Protein AF-A0A2V8V2Y1-F1 (afdb_monomer_lite)

Structure (mmCIF, N/CA/C/O backbone):
data_AF-A0A2V8V2Y1-F1
#
_entry.id   AF-A0A2V8V2Y1-F1
#
loop_
_atom_site.group_PDB
_atom_site.id
_atom_site.type_symbol
_atom_site.label_atom_id
_atom_site.label_alt_id
_atom_site.label_comp_id
_atom_site.label_asym_id
_atom_site.label_entity_id
_atom_site.label_seq_id
_atom_site.pdbx_PDB_ins_code
_atom_site.Cartn_x
_atom_site.Cartn_y
_atom_site.Cartn_z
_atom_site.occupancy
_atom_site.B_iso_or_equiv
_atom_site.auth_seq_id
_atom_site.auth_comp_id
_atom_site.auth_asym_id
_atom_site.auth_atom_id
_atom_site.pdbx_PDB_model_num
ATOM 1 N N . MET A 1 1 ? 33.917 14.179 -11.489 1.00 30.42 1 MET A N 1
ATOM 2 C CA . MET A 1 1 ? 32.443 14.135 -11.546 1.00 30.42 1 MET A CA 1
ATOM 3 C C . MET A 1 1 ? 31.991 13.312 -10.359 1.00 30.42 1 MET A C 1
ATOM 5 O O . MET A 1 1 ? 32.132 12.101 -10.380 1.00 30.42 1 MET A O 1
ATOM 9 N N . THR A 1 2 ? 31.620 13.984 -9.278 1.00 29.77 2 THR A N 1
ATOM 10 C CA . THR A 1 2 ? 31.145 13.374 -8.034 1.00 29.77 2 THR A CA 1
ATOM 11 C C . THR A 1 2 ? 29.642 13.164 -8.167 1.00 29.77 2 THR A C 1
ATOM 13 O O . THR A 1 2 ? 28.921 14.121 -8.435 1.00 29.77 2 THR A O 1
ATOM 16 N N . HIS A 1 3 ? 29.188 11.914 -8.066 1.00 33.00 3 HIS A N 1
ATOM 17 C CA . HIS A 1 3 ? 27.768 11.601 -7.931 1.00 33.00 3 HIS A CA 1
ATOM 18 C C . HIS A 1 3 ? 27.273 12.242 -6.629 1.00 33.00 3 HIS A C 1
ATOM 20 O O . HIS A 1 3 ? 27.786 11.918 -5.562 1.00 33.00 3 HIS A O 1
ATOM 26 N N . ASP A 1 4 ? 26.319 13.168 -6.721 1.00 39.12 4 ASP A N 1
ATOM 27 C CA . ASP A 1 4 ? 25.549 13.621 -5.562 1.00 39.12 4 ASP A CA 1
ATOM 28 C C . ASP A 1 4 ? 24.772 12.408 -5.027 1.00 39.12 4 ASP A C 1
ATOM 30 O O . ASP A 1 4 ? 23.820 11.941 -5.660 1.00 39.12 4 ASP A O 1
ATOM 34 N N . GLU A 1 5 ? 25.194 11.865 -3.886 1.00 37.25 5 GLU A N 1
ATOM 35 C CA . GLU A 1 5 ? 24.449 10.840 -3.156 1.00 37.25 5 GLU A CA 1
ATOM 36 C C . GLU A 1 5 ? 23.186 11.474 -2.562 1.00 37.25 5 GLU A C 1
ATOM 38 O O . GLU A 1 5 ? 23.162 12.038 -1.468 1.00 37.25 5 GLU A O 1
ATOM 43 N N . VAL A 1 6 ? 22.102 11.407 -3.327 1.00 44.06 6 VAL A N 1
ATOM 44 C CA . VAL A 1 6 ? 20.759 11.743 -2.863 1.00 44.06 6 VAL A CA 1
ATOM 45 C C . VAL A 1 6 ? 20.356 10.695 -1.825 1.00 44.06 6 VAL A C 1
ATOM 47 O O . VAL A 1 6 ? 20.078 9.547 -2.156 1.00 44.06 6 VAL A O 1
ATOM 50 N N . THR A 1 7 ? 20.316 11.075 -0.549 1.00 54.50 7 THR A N 1
ATOM 51 C CA . THR A 1 7 ? 19.807 10.200 0.522 1.00 54.50 7 THR A CA 1
ATOM 52 C C . THR A 1 7 ? 18.336 9.832 0.267 1.00 54.50 7 THR A C 1
ATOM 54 O O . THR A 1 7 ? 17.577 10.667 -0.232 1.00 54.50 7 THR A O 1
ATOM 57 N N . ARG A 1 8 ? 17.871 8.633 0.658 1.00 50.22 8 ARG A N 1
ATOM 58 C CA . ARG A 1 8 ? 16.460 8.206 0.474 1.00 50.22 8 ARG A CA 1
ATOM 59 C C . ARG A 1 8 ? 15.449 9.194 1.056 1.00 50.22 8 ARG A C 1
ATOM 61 O O . ARG A 1 8 ? 14.414 9.460 0.459 1.00 50.22 8 ARG A O 1
ATOM 68 N N . ARG A 1 9 ? 15.794 9.838 2.174 1.00 46.47 9 ARG A N 1
ATOM 69 C CA . ARG A 1 9 ? 15.022 10.948 2.754 1.00 46.47 9 ARG A CA 1
ATOM 70 C C . ARG A 1 9 ? 14.882 12.123 1.785 1.00 46.47 9 ARG A C 1
ATOM 72 O O . ARG A 1 9 ? 13.787 12.646 1.610 1.00 46.47 9 ARG A O 1
ATOM 79 N N . SER A 1 10 ? 15.973 12.538 1.144 1.00 46.53 10 SER A N 1
ATOM 80 C CA . SER A 1 10 ? 15.931 13.598 0.130 1.00 46.53 10 SER A CA 1
ATOM 81 C C . SER A 1 10 ? 15.190 13.169 -1.141 1.00 46.53 10 SER A C 1
ATOM 83 O O . SER A 1 10 ? 14.561 14.005 -1.786 1.00 46.53 10 SER A O 1
ATOM 85 N N . TRP A 1 11 ? 15.171 11.870 -1.453 1.00 49.75 11 TRP A N 1
ATOM 86 C CA . TRP A 1 11 ? 14.381 11.306 -2.546 1.00 49.75 11 TRP A CA 1
ATOM 87 C C . TRP A 1 11 ? 12.871 11.328 -2.263 1.00 49.75 11 TRP A C 1
ATOM 89 O O . TRP A 1 11 ? 12.100 11.858 -3.062 1.00 49.75 11 TRP A O 1
ATOM 99 N N . ILE A 1 12 ? 12.452 10.868 -1.080 1.00 50.62 12 ILE A N 1
ATOM 100 C CA . ILE A 1 12 ? 11.054 10.909 -0.618 1.00 50.62 12 ILE A CA 1
ATOM 101 C C . ILE A 1 12 ? 10.533 12.355 -0.580 1.00 50.62 12 ILE A C 1
ATOM 103 O O . ILE A 1 12 ? 9.411 12.623 -1.005 1.00 50.62 12 ILE A O 1
ATOM 107 N N . LEU A 1 13 ? 11.362 13.307 -0.138 1.00 51.00 13 LEU A N 1
ATOM 108 C CA . LEU A 1 13 ? 11.013 14.732 -0.133 1.00 51.00 13 LEU A CA 1
ATOM 109 C C . LEU A 1 13 ? 10.920 15.329 -1.545 1.00 51.00 13 LEU A C 1
ATOM 111 O O . LEU A 1 13 ? 10.057 16.169 -1.788 1.00 51.00 13 LEU A O 1
ATOM 115 N N . ARG A 1 14 ? 11.753 14.878 -2.492 1.00 51.78 14 ARG A N 1
ATOM 116 C CA . ARG A 1 14 ? 11.664 15.278 -3.908 1.00 51.78 14 ARG A CA 1
ATOM 117 C C . ARG A 1 14 ? 10.382 14.778 -4.575 1.00 51.78 14 ARG A C 1
ATOM 119 O O . ARG A 1 14 ? 9.807 15.508 -5.373 1.00 51.78 14 ARG A O 1
ATOM 126 N N . LEU A 1 15 ? 9.901 13.592 -4.201 1.00 49.16 15 LEU A N 1
ATOM 127 C CA . LEU A 1 15 ? 8.599 13.064 -4.629 1.00 49.16 15 LEU A CA 1
ATOM 128 C C . LEU A 1 15 ? 7.404 13.736 -3.921 1.00 49.16 15 LEU A C 1
ATOM 130 O O . LEU A 1 15 ? 6.274 13.583 -4.368 1.00 49.16 15 LEU A O 1
ATOM 134 N N . GLY A 1 16 ? 7.627 14.444 -2.808 1.00 43.81 16 GLY A N 1
ATOM 135 C CA . GLY A 1 16 ? 6.589 15.081 -1.981 1.00 43.81 16 GLY A CA 1
ATOM 136 C C . GLY A 1 16 ? 6.454 16.599 -2.156 1.00 43.81 16 GLY A C 1
ATOM 137 O O . GLY A 1 16 ? 5.763 17.252 -1.371 1.00 43.81 16 GLY A O 1
ATOM 138 N N . GLY A 1 17 ? 7.126 17.185 -3.149 1.00 42.53 17 GLY A N 1
ATOM 139 C CA . GLY A 1 17 ? 7.232 18.630 -3.346 1.00 42.53 17 GLY A CA 1
ATOM 140 C C . GLY A 1 17 ? 5.980 19.315 -3.900 1.00 42.53 17 GLY A C 1
ATOM 141 O O . GLY A 1 17 ? 6.101 19.973 -4.922 1.00 42.53 17 GLY A O 1
ATOM 142 N N . ALA A 1 18 ? 4.815 19.163 -3.256 1.00 39.22 18 ALA A N 1
ATOM 143 C CA . ALA A 1 18 ? 3.685 20.110 -3.269 1.00 39.22 18 ALA A CA 1
ATOM 144 C C . ALA A 1 18 ? 2.447 19.536 -2.543 1.00 39.22 18 ALA A C 1
ATOM 146 O O . ALA A 1 18 ? 1.434 19.320 -3.186 1.00 39.22 18 ALA A O 1
ATOM 147 N N . THR A 1 19 ? 2.521 19.280 -1.228 1.00 39.50 19 THR A N 1
ATOM 148 C CA . THR A 1 19 ? 1.414 19.425 -0.242 1.00 39.50 19 THR A CA 1
ATOM 149 C C . THR A 1 19 ? 1.770 18.676 1.039 1.00 39.50 19 THR A C 1
ATOM 151 O O . THR A 1 19 ? 1.334 17.553 1.275 1.00 39.50 19 THR A O 1
ATOM 154 N N . ALA A 1 20 ? 2.558 19.298 1.904 1.00 41.59 20 ALA A N 1
ATOM 155 C CA . ALA A 1 20 ? 2.651 18.870 3.292 1.00 41.59 20 ALA A CA 1
ATOM 156 C C . ALA A 1 20 ? 2.827 20.124 4.139 1.00 41.59 20 ALA A C 1
ATOM 158 O O . ALA A 1 20 ? 3.924 20.668 4.180 1.00 41.59 20 ALA A O 1
ATOM 159 N N . LEU A 1 21 ? 1.713 20.617 4.698 1.00 38.09 21 LEU A N 1
ATOM 160 C CA . LEU A 1 21 ? 1.584 21.378 5.957 1.00 38.09 21 LEU A CA 1
ATOM 161 C C . LEU A 1 21 ? 0.238 22.129 6.004 1.00 38.09 21 LEU A C 1
ATOM 163 O O . LEU A 1 21 ? 0.191 23.342 6.162 1.00 38.09 21 LEU A O 1
ATOM 167 N N . THR A 1 22 ? -0.883 21.418 5.902 1.00 38.75 22 THR A N 1
ATOM 168 C CA . THR A 1 22 ? -2.192 21.949 6.325 1.00 38.75 22 THR A CA 1
ATOM 169 C C . THR A 1 22 ? -3.052 20.796 6.822 1.00 38.75 22 THR A C 1
ATOM 171 O O . THR A 1 22 ? -3.718 20.120 6.047 1.00 38.75 22 THR A O 1
ATOM 174 N N . GLY A 1 23 ? -3.013 20.528 8.128 1.00 33.19 23 GLY A N 1
ATOM 175 C CA . GLY A 1 23 ? -3.836 19.453 8.686 1.00 33.19 23 GLY A CA 1
ATOM 176 C C . GLY A 1 23 ? -3.684 19.146 10.170 1.00 33.19 23 GLY A C 1
ATOM 177 O O . GLY A 1 23 ? -4.122 18.089 10.591 1.00 33.19 23 GLY A O 1
ATOM 178 N N . PHE A 1 24 ? -3.098 20.031 10.979 1.00 32.28 24 PHE A N 1
ATOM 179 C CA . PHE A 1 24 ? -3.282 19.990 12.433 1.00 32.28 24 PHE A CA 1
ATOM 180 C C . PHE A 1 24 ? -3.961 21.290 12.856 1.00 32.28 24 PHE A C 1
ATOM 182 O O . PHE A 1 24 ? -3.334 22.289 13.190 1.00 32.28 24 PHE A O 1
ATOM 189 N N . SER A 1 25 ? -5.283 21.308 12.766 1.00 40.50 25 SER A N 1
ATOM 190 C CA . SER A 1 25 ? -6.119 22.289 13.457 1.00 40.50 25 SER A CA 1
ATOM 191 C C . SER A 1 25 ? -7.340 21.540 13.955 1.00 40.50 25 SER A C 1
ATOM 193 O O . SER A 1 25 ? -8.406 21.562 13.350 1.00 40.50 25 SER A O 1
ATOM 195 N N . GLY A 1 26 ? -7.135 20.792 15.040 1.00 34.47 26 GLY A N 1
ATOM 196 C CA . GLY A 1 26 ? -8.233 20.233 15.808 1.00 34.47 26 GLY A CA 1
ATOM 197 C C . GLY A 1 26 ? -8.997 21.377 16.460 1.00 34.47 26 GLY A C 1
ATOM 198 O O . GLY A 1 26 ? -8.504 22.017 17.385 1.00 34.47 26 GLY A O 1
ATOM 199 N N . THR A 1 27 ? -10.202 21.646 15.972 1.00 34.81 27 THR A N 1
ATOM 200 C CA . THR A 1 27 ? -11.231 22.330 16.753 1.00 34.81 27 THR A CA 1
ATOM 201 C C . THR A 1 27 ? -11.564 21.467 17.965 1.00 34.81 27 THR A C 1
ATOM 203 O O . THR A 1 27 ? -11.990 20.323 17.816 1.00 34.81 27 THR A O 1
ATOM 206 N N . LEU A 1 28 ? -11.354 22.020 19.160 1.00 33.88 28 LEU A N 1
ATOM 207 C CA . LEU A 1 28 ? -11.715 21.403 20.434 1.00 33.88 28 LEU A CA 1
ATOM 208 C C . LEU A 1 28 ? -13.239 21.232 20.496 1.00 33.88 28 LEU A C 1
ATOM 210 O O . LEU A 1 28 ? -13.971 22.207 20.660 1.00 33.88 28 LEU A O 1
ATOM 214 N N . VAL A 1 29 ? -13.714 19.996 20.352 1.00 37.50 29 VAL A N 1
ATOM 215 C CA . VAL A 1 29 ? -15.092 19.620 20.687 1.00 37.50 29 VAL A CA 1
ATOM 216 C C . VAL A 1 29 ? -15.100 19.116 22.131 1.00 37.50 29 VAL A C 1
ATOM 218 O O . VAL A 1 29 ? -14.151 18.475 22.577 1.00 37.50 29 VAL A O 1
ATOM 221 N N . ALA A 1 30 ? -16.145 19.495 22.869 1.00 39.09 30 ALA A N 1
ATOM 222 C CA . ALA A 1 30 ? -16.306 19.305 24.307 1.00 39.09 30 ALA A CA 1
ATOM 223 C C . ALA A 1 30 ? -15.966 17.886 24.805 1.00 39.09 30 ALA A C 1
ATOM 225 O O . ALA A 1 30 ? -16.327 16.889 24.183 1.00 39.09 30 ALA A O 1
ATOM 226 N N . ALA A 1 31 ? -15.288 17.836 25.955 1.00 37.41 31 ALA A N 1
ATOM 227 C CA . ALA A 1 31 ? -14.742 16.633 26.567 1.00 37.41 31 ALA A CA 1
ATOM 228 C C . ALA A 1 31 ? -15.829 15.648 27.035 1.00 37.41 31 ALA A C 1
ATOM 230 O O . ALA A 1 31 ? -16.616 15.952 27.932 1.00 37.41 31 ALA A O 1
ATOM 231 N N . GLU A 1 32 ? -15.815 14.443 26.465 1.00 44.41 32 GLU A N 1
ATOM 232 C CA . GLU A 1 32 ? -16.350 13.237 27.104 1.00 44.41 32 GLU A CA 1
ATOM 233 C C . GLU A 1 32 ? -15.344 12.692 28.136 1.00 44.41 32 GLU A C 1
ATOM 235 O O . GLU A 1 32 ? -14.157 13.033 28.072 1.00 44.41 32 GLU A O 1
ATOM 240 N N . PRO A 1 33 ? -15.798 11.908 29.138 1.00 47.22 33 PRO A N 1
ATOM 241 C CA . PRO A 1 33 ? -14.934 11.454 30.220 1.00 47.22 33 PRO A CA 1
ATOM 242 C C . PRO A 1 33 ? -13.712 10.694 29.681 1.00 47.22 33 PRO A C 1
ATOM 244 O O . PRO A 1 33 ? -13.854 9.883 28.763 1.00 47.22 33 PRO A O 1
ATOM 247 N N . PRO A 1 34 ? -12.517 10.931 30.253 1.00 55.56 34 PRO A N 1
ATOM 248 C CA . PRO A 1 34 ? -11.300 10.259 29.825 1.00 55.56 34 PRO A CA 1
ATOM 249 C C . PRO A 1 34 ? -11.453 8.745 29.980 1.00 55.56 34 PRO A C 1
ATOM 251 O O . PRO A 1 34 ? -12.019 8.262 30.965 1.00 55.56 34 PRO A O 1
ATOM 254 N N . LEU A 1 35 ? -10.939 7.999 28.998 1.00 49.81 35 LEU A N 1
ATOM 255 C CA . LEU A 1 35 ? -10.863 6.542 29.069 1.00 49.81 35 LEU A CA 1
ATOM 256 C C . LEU A 1 35 ? -10.173 6.122 30.382 1.00 49.81 35 LEU A C 1
ATOM 258 O O . LEU A 1 35 ? -9.219 6.783 30.805 1.00 49.81 35 LEU A O 1
ATOM 262 N N . PRO A 1 36 ? -10.637 5.045 31.042 1.00 47.47 36 PRO A N 1
ATOM 263 C CA . PRO A 1 36 ? -10.056 4.607 32.302 1.00 47.47 36 PRO A CA 1
ATOM 264 C C . PRO A 1 36 ? -8.560 4.279 32.124 1.00 47.47 36 PRO A C 1
ATOM 266 O O . PRO A 1 36 ? -8.207 3.525 31.210 1.00 47.47 36 PRO A O 1
ATOM 269 N N . PRO A 1 37 ? -7.676 4.830 32.976 1.00 47.81 37 PRO A N 1
ATOM 270 C CA . PRO A 1 37 ? -6.238 4.604 32.879 1.00 47.81 37 PRO A CA 1
ATOM 271 C C . PRO A 1 37 ? -5.884 3.135 33.158 1.00 47.81 37 PRO A C 1
ATOM 273 O O . PRO A 1 37 ? -6.518 2.477 33.983 1.00 47.81 37 PRO A O 1
ATOM 276 N N . GLY A 1 38 ? -4.851 2.623 32.483 1.00 49.41 38 GLY A N 1
ATOM 277 C CA . GLY A 1 38 ? -4.226 1.332 32.806 1.00 49.41 38 GLY A CA 1
ATOM 278 C C . GLY A 1 38 ? -4.836 0.074 32.172 1.00 49.41 38 GLY A C 1
ATOM 279 O O . GLY A 1 38 ? -4.332 -1.015 32.421 1.00 49.41 38 GLY A O 1
ATOM 280 N N . LEU A 1 39 ? -5.874 0.184 31.334 1.00 43.56 39 LEU A N 1
ATOM 281 C CA . LEU A 1 39 ? -6.459 -0.976 30.628 1.00 43.56 39 LEU A CA 1
ATOM 282 C C . LEU A 1 39 ? -5.780 -1.294 29.281 1.00 43.56 39 LEU A C 1
ATOM 284 O O . LEU A 1 39 ? -5.996 -2.368 28.726 1.00 43.56 39 LEU A O 1
ATOM 288 N N . TYR A 1 40 ? -4.955 -0.373 28.772 1.00 48.00 40 TYR A N 1
ATOM 289 C CA . TYR A 1 40 ? -4.372 -0.435 27.423 1.00 48.00 40 TYR A CA 1
ATOM 290 C C . TYR A 1 40 ? -2.866 -0.150 27.380 1.00 48.00 40 TYR A C 1
ATOM 292 O O . TYR A 1 40 ? -2.278 -0.143 26.301 1.00 4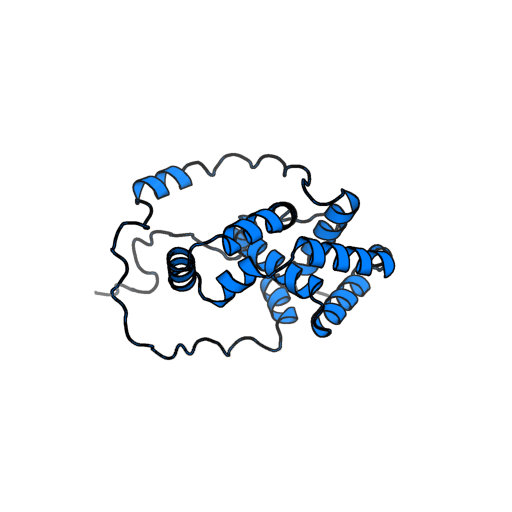8.00 40 TYR A O 1
ATOM 300 N N . GLU A 1 41 ? -2.232 0.079 28.530 1.00 45.19 41 GLU A N 1
ATOM 301 C CA . GLU A 1 41 ? -0.782 0.247 28.604 1.00 45.19 41 GLU A CA 1
ATOM 302 C C . GLU A 1 41 ? -0.134 -1.125 28.829 1.00 45.19 41 GLU A C 1
ATOM 304 O O . GLU A 1 41 ? -0.401 -1.770 29.849 1.00 45.19 41 GLU A O 1
ATOM 309 N N . PRO A 1 42 ? 0.699 -1.618 27.895 1.00 46.22 42 PRO A N 1
ATOM 310 C CA . PRO A 1 42 ? 1.481 -2.821 28.137 1.00 46.22 42 PRO A CA 1
ATOM 311 C C . PRO A 1 42 ? 2.367 -2.594 29.366 1.00 46.22 42 PRO A C 1
ATOM 313 O O . PRO A 1 42 ? 3.033 -1.562 29.462 1.00 46.22 42 PRO A O 1
ATOM 316 N N . SER A 1 43 ? 2.403 -3.544 30.307 1.00 51.66 43 SER A N 1
ATOM 317 C CA . SER A 1 43 ? 3.266 -3.388 31.481 1.00 51.66 43 SER A CA 1
ATOM 318 C C . SER A 1 43 ? 4.739 -3.281 31.063 1.00 51.66 43 SER A C 1
ATOM 320 O O . SER A 1 43 ? 5.176 -3.914 30.098 1.00 51.66 43 SER A O 1
ATOM 322 N N . LEU A 1 44 ? 5.519 -2.495 31.810 1.00 52.72 44 LEU A N 1
ATOM 323 C CA . LEU A 1 44 ? 6.964 -2.325 31.596 1.00 52.72 44 LEU A CA 1
ATOM 324 C C . LEU A 1 44 ? 7.700 -3.671 31.489 1.00 52.72 44 LEU A C 1
ATOM 326 O O . LEU A 1 44 ? 8.562 -3.840 30.627 1.00 52.72 44 LEU A O 1
ATOM 330 N N . ASP A 1 45 ? 7.293 -4.654 32.292 1.00 51.09 45 ASP A N 1
ATOM 331 C CA . ASP A 1 45 ? 7.841 -6.011 32.245 1.00 51.09 45 ASP A CA 1
ATOM 332 C C . ASP A 1 45 ? 7.476 -6.764 30.954 1.00 51.09 45 ASP A C 1
ATOM 334 O O . ASP A 1 45 ? 8.320 -7.473 30.398 1.00 51.09 45 ASP A O 1
ATOM 338 N N . HIS A 1 46 ? 6.261 -6.575 30.418 1.00 52.06 46 HIS A N 1
ATOM 339 C CA . HIS A 1 46 ? 5.857 -7.155 29.131 1.00 52.06 46 HIS A CA 1
ATOM 340 C C . HIS A 1 46 ? 6.656 -6.565 27.962 1.00 52.06 46 HIS A C 1
ATOM 342 O O . HIS A 1 46 ? 7.075 -7.308 27.068 1.00 52.06 46 HIS A O 1
ATOM 348 N N . LEU A 1 47 ? 6.919 -5.255 27.971 1.00 49.66 47 LEU A N 1
ATOM 349 C CA . LEU A 1 47 ? 7.744 -4.600 26.950 1.00 49.66 47 LEU A CA 1
ATOM 350 C C . LEU A 1 47 ? 9.206 -5.056 27.031 1.00 49.66 47 LEU A C 1
ATOM 352 O O . LEU A 1 47 ? 9.791 -5.435 26.016 1.00 49.66 47 LEU A O 1
ATOM 356 N N . ALA A 1 48 ? 9.785 -5.098 28.233 1.00 52.28 48 ALA A N 1
ATOM 357 C CA . ALA A 1 48 ? 11.170 -5.518 28.436 1.00 52.28 48 ALA A CA 1
ATOM 358 C C . ALA A 1 48 ? 11.409 -6.986 28.045 1.00 52.28 48 ALA A C 1
ATOM 360 O O . ALA A 1 48 ? 12.466 -7.321 27.501 1.00 52.28 48 ALA A O 1
ATOM 361 N N . HIS A 1 49 ? 10.437 -7.870 28.292 1.00 47.72 49 HIS A N 1
ATOM 362 C CA . HIS A 1 49 ? 10.560 -9.275 27.914 1.00 47.72 49 HIS A CA 1
ATOM 363 C C . HIS A 1 49 ? 10.444 -9.490 26.397 1.00 47.72 49 HIS A C 1
ATOM 365 O O . HIS A 1 49 ? 11.224 -10.264 25.839 1.00 47.72 49 HIS A O 1
ATOM 371 N N . SER A 1 50 ? 9.540 -8.761 25.735 1.00 49.72 50 SER A N 1
ATOM 372 C CA . SER A 1 50 ? 9.306 -8.848 24.284 1.00 49.72 50 SER A CA 1
ATOM 373 C C . SER A 1 50 ? 10.474 -8.296 23.457 1.00 49.72 50 SER A C 1
ATOM 375 O O . SER A 1 50 ? 10.745 -8.778 22.362 1.00 49.72 50 SER A O 1
ATOM 377 N N . LEU A 1 51 ? 11.204 -7.307 23.986 1.00 49.47 51 LEU A N 1
ATOM 378 C CA . LEU A 1 51 ? 12.353 -6.691 23.309 1.00 49.47 51 LEU A CA 1
ATOM 379 C C . LEU A 1 51 ? 13.664 -7.479 23.482 1.00 49.47 51 LEU A C 1
ATOM 381 O O . LEU A 1 51 ? 14.560 -7.374 22.647 1.00 49.47 51 LEU A O 1
ATOM 385 N N . LYS A 1 52 ? 13.789 -8.303 24.534 1.00 46.75 52 LYS A N 1
ATOM 386 C CA . LYS A 1 52 ? 14.998 -9.109 24.803 1.00 46.75 52 LYS A CA 1
ATOM 387 C C . LYS A 1 52 ? 15.252 -10.227 23.784 1.00 46.75 52 LYS A C 1
ATOM 389 O O . LYS A 1 52 ? 16.354 -10.763 23.747 1.00 46.75 52 LYS A O 1
ATOM 394 N N . THR A 1 53 ? 14.266 -10.593 22.967 1.00 43.50 53 THR A N 1
ATOM 395 C CA . THR A 1 53 ? 14.341 -11.732 22.033 1.00 43.50 53 THR A CA 1
ATOM 396 C C . THR A 1 53 ? 14.807 -11.365 20.616 1.00 43.50 53 THR A C 1
ATOM 398 O O . THR A 1 53 ? 14.968 -12.251 19.780 1.00 43.50 53 THR A O 1
ATOM 401 N N . ALA A 1 54 ? 15.077 -10.089 20.322 1.00 47.97 54 ALA A N 1
ATOM 402 C CA . ALA A 1 54 ? 15.291 -9.594 18.955 1.00 47.97 54 ALA A CA 1
ATOM 403 C C . ALA A 1 54 ? 16.738 -9.706 18.410 1.00 47.97 54 ALA A C 1
ATOM 405 O O . ALA A 1 54 ? 17.175 -8.860 17.626 1.00 47.97 54 ALA A O 1
ATOM 406 N N . THR A 1 55 ? 17.507 -10.724 18.809 1.00 51.25 55 THR A N 1
ATOM 407 C CA . THR A 1 55 ? 18.883 -10.960 18.308 1.00 51.25 55 THR A CA 1
ATOM 408 C C . THR A 1 55 ? 19.037 -12.203 17.434 1.00 51.25 55 THR A C 1
ATOM 410 O O . THR A 1 55 ? 20.125 -12.434 16.908 1.00 51.25 55 THR A O 1
ATOM 413 N N . ALA A 1 56 ? 17.978 -12.990 17.227 1.00 53.38 56 ALA A N 1
ATOM 414 C CA . ALA A 1 56 ? 18.032 -14.093 16.273 1.00 53.38 56 ALA A CA 1
ATOM 415 C C . ALA A 1 56 ? 18.144 -13.558 14.828 1.00 53.38 56 ALA A C 1
ATOM 417 O O . ALA A 1 56 ? 17.490 -12.560 14.503 1.00 53.38 56 ALA A O 1
ATOM 418 N N . PRO A 1 57 ? 18.946 -14.195 13.950 1.00 54.34 57 PRO A N 1
ATOM 419 C CA . PRO A 1 57 ? 18.901 -13.902 12.524 1.00 54.34 57 PRO A CA 1
ATOM 420 C C . PRO A 1 57 ? 17.473 -14.112 12.015 1.00 54.34 57 PRO A C 1
ATOM 422 O O . PRO A 1 57 ? 16.820 -15.099 12.365 1.00 54.34 57 PRO A O 1
ATOM 425 N N . MET A 1 58 ? 16.980 -13.153 11.230 1.00 54.91 58 MET A N 1
ATOM 426 C CA . MET A 1 58 ? 15.655 -13.252 10.628 1.00 54.91 58 MET A CA 1
ATOM 427 C C . MET A 1 58 ? 15.620 -14.475 9.705 1.00 54.91 58 MET A C 1
ATOM 429 O O . MET A 1 58 ? 16.541 -14.640 8.902 1.00 54.91 58 MET A O 1
ATOM 433 N N . PRO A 1 59 ? 14.595 -15.334 9.815 1.00 62.16 59 PRO A N 1
ATOM 434 C CA . PRO A 1 59 ? 14.380 -16.381 8.830 1.00 62.16 59 PRO A CA 1
ATOM 435 C C . PRO A 1 59 ? 14.149 -15.750 7.454 1.00 62.16 59 PRO A C 1
ATOM 437 O O . PRO A 1 59 ? 13.678 -14.612 7.363 1.00 62.16 59 PRO A O 1
ATOM 440 N N . ASP A 1 60 ? 14.456 -16.503 6.396 1.00 64.44 60 ASP A N 1
ATOM 441 C CA . ASP A 1 60 ? 14.167 -16.072 5.029 1.00 64.44 60 ASP A CA 1
ATOM 442 C C . ASP A 1 60 ? 12.701 -15.622 4.908 1.00 64.44 60 ASP A C 1
ATOM 444 O O . ASP A 1 60 ? 11.811 -16.250 5.506 1.00 64.44 60 ASP A O 1
ATOM 448 N N . PRO A 1 61 ? 12.427 -14.538 4.158 1.00 66.94 61 PRO A N 1
ATOM 449 C CA . PRO A 1 61 ? 11.070 -14.058 3.993 1.00 66.94 61 PRO A CA 1
ATOM 450 C C . PRO A 1 61 ? 10.192 -15.184 3.427 1.00 66.94 61 PRO A C 1
ATOM 452 O O . PRO A 1 61 ? 10.586 -15.860 2.471 1.00 66.94 61 PRO A O 1
ATOM 455 N N . PRO A 1 62 ? 9.004 -15.420 4.012 1.00 74.25 62 PRO A N 1
ATOM 456 C CA . PRO A 1 62 ? 8.124 -16.480 3.548 1.00 74.25 62 PRO A CA 1
ATOM 457 C C . PRO A 1 62 ? 7.684 -16.215 2.100 1.00 74.25 62 PRO A C 1
ATOM 459 O O . PRO A 1 62 ? 7.602 -15.055 1.684 1.00 74.25 62 PRO A O 1
ATOM 462 N N . PRO A 1 63 ? 7.344 -17.267 1.332 1.00 79.06 63 PRO A N 1
ATOM 463 C CA . PRO A 1 63 ? 6.816 -17.086 -0.015 1.00 79.06 63 PRO A CA 1
ATOM 464 C C . PRO A 1 63 ? 5.503 -16.281 0.014 1.00 79.06 63 PRO A C 1
ATOM 466 O O . PRO A 1 63 ? 4.770 -16.352 1.013 1.00 79.06 63 PRO A O 1
ATOM 469 N N . PRO A 1 64 ? 5.175 -15.555 -1.075 1.00 87.31 64 PRO A N 1
ATOM 470 C CA . PRO A 1 64 ? 3.925 -14.811 -1.166 1.00 87.31 64 PRO A CA 1
ATOM 471 C C . PRO A 1 64 ? 2.724 -15.740 -1.004 1.00 87.31 64 PRO A C 1
ATOM 473 O O . PRO A 1 64 ? 2.719 -16.877 -1.482 1.00 87.31 64 PRO A O 1
ATOM 476 N N . ARG A 1 65 ? 1.703 -15.255 -0.300 1.00 88.75 65 ARG A N 1
ATOM 477 C CA . ARG A 1 65 ? 0.488 -16.003 0.033 1.00 88.75 65 ARG A CA 1
ATOM 478 C C . ARG A 1 65 ? -0.723 -15.537 -0.758 1.00 88.75 65 ARG A C 1
ATOM 480 O O . ARG A 1 65 ? -1.637 -16.338 -0.942 1.00 88.75 65 ARG A O 1
ATOM 487 N N . TYR A 1 66 ? -0.762 -14.274 -1.177 1.00 94.81 66 TYR A N 1
ATOM 488 C CA . TYR A 1 66 ? -1.889 -13.719 -1.921 1.00 94.81 66 TYR A CA 1
ATOM 489 C C . TYR A 1 66 ? -1.571 -13.524 -3.404 1.00 94.81 66 TYR A C 1
ATOM 491 O O . TYR A 1 66 ? -2.300 -14.023 -4.262 1.00 94.81 66 TYR A O 1
ATOM 499 N N . PHE A 1 67 ? -0.503 -12.795 -3.720 1.00 96.44 67 PHE A N 1
ATOM 500 C CA . PHE A 1 67 ? -0.138 -12.503 -5.098 1.00 96.44 67 PHE A CA 1
ATOM 501 C C . PHE A 1 67 ? 0.396 -13.745 -5.812 1.00 96.44 67 PHE A C 1
ATOM 503 O O . PHE A 1 67 ? 1.130 -14.556 -5.247 1.00 96.44 67 PHE A O 1
ATOM 510 N N . ALA A 1 68 ? 0.076 -13.860 -7.104 1.00 95.38 68 ALA A N 1
ATOM 511 C CA . ALA A 1 68 ? 0.764 -14.802 -7.976 1.00 95.38 68 ALA A CA 1
ATOM 512 C C . ALA A 1 68 ? 2.263 -14.439 -8.056 1.00 95.38 68 ALA A C 1
ATOM 514 O O . ALA A 1 68 ? 2.594 -13.255 -7.954 1.00 95.38 68 ALA A O 1
ATOM 515 N N . PRO A 1 69 ? 3.174 -15.400 -8.301 1.00 93.25 69 PRO A N 1
ATOM 516 C CA . PRO A 1 69 ? 4.617 -15.134 -8.304 1.00 93.25 69 PRO A CA 1
ATOM 517 C C . PRO A 1 69 ? 5.046 -13.970 -9.210 1.00 93.25 69 PRO A C 1
ATOM 519 O O . PRO A 1 69 ? 5.877 -13.152 -8.825 1.00 93.25 69 PRO A O 1
ATOM 522 N N . GLU A 1 70 ? 4.440 -13.853 -10.394 1.00 93.00 70 GLU A N 1
ATOM 523 C CA . GLU A 1 70 ? 4.724 -12.764 -11.335 1.00 93.00 70 GLU A CA 1
ATOM 524 C C . GLU A 1 70 ? 4.297 -11.390 -10.794 1.00 93.00 70 GLU A C 1
ATOM 526 O O . GLU A 1 70 ? 5.047 -10.418 -10.919 1.00 93.00 70 GLU A O 1
ATOM 531 N N . ASP A 1 71 ? 3.112 -11.326 -10.181 1.00 95.94 71 ASP A N 1
ATOM 532 C CA . ASP A 1 71 ? 2.550 -10.113 -9.585 1.00 95.94 71 ASP A CA 1
ATOM 533 C C . ASP A 1 71 ? 3.335 -9.699 -8.341 1.00 95.94 71 ASP A C 1
ATOM 535 O O . ASP A 1 71 ? 3.635 -8.521 -8.168 1.00 95.94 71 ASP A O 1
ATOM 539 N N . PHE A 1 72 ? 3.730 -10.665 -7.510 1.00 94.81 72 PHE A N 1
ATOM 540 C CA . PHE A 1 72 ? 4.566 -10.412 -6.343 1.00 94.81 72 PHE A CA 1
ATOM 541 C C . PHE A 1 72 ? 5.933 -9.854 -6.741 1.00 94.81 72 PHE A C 1
ATOM 543 O O . PHE A 1 72 ? 6.387 -8.867 -6.169 1.00 94.81 72 PHE A O 1
ATOM 550 N N . SER A 1 73 ? 6.554 -10.426 -7.776 1.00 92.38 73 SER A N 1
ATOM 551 C CA . SER A 1 73 ? 7.806 -9.902 -8.323 1.00 92.38 73 SER A CA 1
ATOM 552 C C . SER A 1 73 ? 7.644 -8.467 -8.842 1.00 92.38 73 SER A C 1
ATOM 554 O O . SER A 1 73 ? 8.523 -7.640 -8.617 1.00 92.38 73 SER A O 1
ATOM 556 N N . LEU A 1 74 ? 6.505 -8.123 -9.456 1.00 94.12 74 LEU A N 1
ATOM 557 C CA . LEU A 1 74 ? 6.245 -6.746 -9.887 1.00 94.12 74 LEU A CA 1
ATOM 558 C C . LEU A 1 74 ? 6.061 -5.805 -8.686 1.00 94.12 74 LEU A C 1
ATOM 560 O O . LEU A 1 74 ? 6.549 -4.680 -8.716 1.00 94.12 74 LEU A O 1
ATOM 564 N N . ILE A 1 75 ? 5.414 -6.259 -7.608 1.00 94.88 75 ILE A N 1
ATOM 565 C CA . ILE A 1 75 ? 5.337 -5.501 -6.350 1.00 94.88 75 ILE A CA 1
ATOM 566 C C . ILE A 1 75 ? 6.738 -5.252 -5.778 1.00 94.88 75 ILE A C 1
ATOM 568 O O . ILE A 1 75 ? 7.027 -4.121 -5.401 1.00 94.88 75 ILE A O 1
ATOM 572 N N . GLN A 1 76 ? 7.624 -6.252 -5.760 1.00 92.19 76 GLN A N 1
ATOM 573 C CA . GLN A 1 76 ? 9.007 -6.081 -5.294 1.00 92.19 76 GLN A CA 1
ATOM 574 C C . GLN A 1 76 ? 9.764 -5.023 -6.108 1.00 92.19 76 GLN A C 1
ATOM 576 O O . GLN A 1 76 ? 10.410 -4.154 -5.526 1.00 92.19 76 GLN A O 1
ATOM 581 N N . GLU A 1 77 ? 9.635 -5.050 -7.438 1.00 92.12 77 GLU A N 1
ATOM 582 C CA . GLU A 1 77 ? 10.236 -4.040 -8.316 1.00 92.12 77 GLU A CA 1
ATOM 583 C C . GLU A 1 77 ? 9.688 -2.633 -8.031 1.00 92.12 77 GLU A C 1
ATOM 585 O O . GLU A 1 77 ? 10.455 -1.678 -7.938 1.00 92.12 77 GLU A O 1
ATOM 590 N N . LEU A 1 78 ? 8.368 -2.492 -7.869 1.00 93.62 78 LEU A N 1
ATOM 591 C CA . LEU A 1 78 ? 7.732 -1.204 -7.577 1.00 93.62 78 LEU A CA 1
ATOM 592 C C . LEU A 1 78 ? 8.157 -0.649 -6.212 1.00 93.62 78 LEU A C 1
ATOM 594 O O . LEU A 1 78 ? 8.410 0.548 -6.102 1.00 93.62 78 LEU A O 1
ATOM 598 N N . VAL A 1 79 ? 8.257 -1.506 -5.192 1.00 92.44 79 VAL A N 1
ATOM 599 C CA . VAL A 1 79 ? 8.743 -1.131 -3.855 1.00 92.44 79 VAL A CA 1
ATOM 600 C C . VAL A 1 79 ? 10.173 -0.598 -3.947 1.00 92.44 79 VAL A C 1
ATOM 602 O O . VAL A 1 79 ? 10.429 0.501 -3.461 1.00 92.44 79 VAL A O 1
ATOM 605 N N . ALA A 1 80 ? 11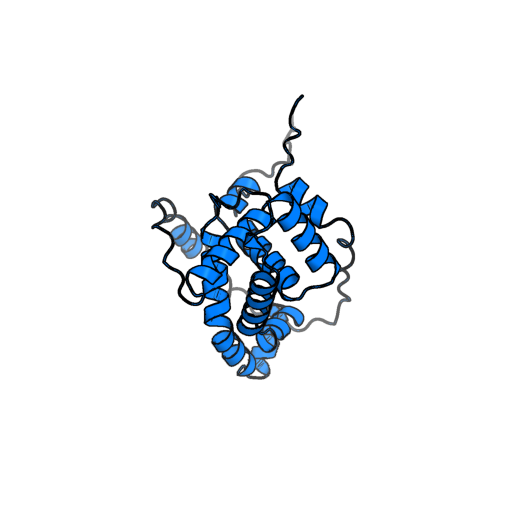.074 -1.320 -4.621 1.00 89.69 80 ALA A N 1
ATOM 606 C CA . ALA A 1 80 ? 12.458 -0.886 -4.812 1.00 89.69 80 ALA A CA 1
ATOM 607 C C . ALA A 1 80 ? 12.529 0.473 -5.532 1.00 89.69 80 ALA A C 1
ATOM 609 O O . ALA A 1 80 ? 13.157 1.411 -5.042 1.00 89.69 80 ALA A O 1
ATOM 610 N N . LEU A 1 81 ? 11.792 0.633 -6.637 1.00 89.56 81 LEU A N 1
ATOM 611 C CA . LEU A 1 81 ? 11.728 1.897 -7.379 1.00 89.56 81 LEU A CA 1
ATOM 612 C C . LEU A 1 81 ? 11.227 3.065 -6.508 1.00 89.56 81 LEU A C 1
ATOM 614 O O . LEU A 1 81 ? 11.804 4.154 -6.536 1.00 89.56 81 LEU A O 1
ATOM 618 N N . MET A 1 82 ? 10.188 2.849 -5.694 1.00 90.25 82 MET A N 1
ATOM 619 C CA . MET A 1 82 ? 9.644 3.872 -4.788 1.00 90.25 82 MET A CA 1
ATOM 620 C C . MET A 1 82 ? 10.605 4.249 -3.652 1.00 90.25 82 MET A C 1
ATOM 622 O O . MET A 1 82 ? 10.582 5.392 -3.194 1.00 90.25 82 MET A O 1
ATOM 626 N N . LEU A 1 83 ? 11.469 3.326 -3.223 1.00 86.62 83 LEU A N 1
ATOM 627 C CA . LEU A 1 83 ? 12.527 3.585 -2.242 1.00 86.62 83 LEU A CA 1
ATOM 628 C C . LEU A 1 83 ? 13.794 4.198 -2.864 1.00 86.62 83 LEU A C 1
ATOM 630 O O . LEU A 1 83 ? 14.704 4.592 -2.133 1.00 86.62 83 LEU A O 1
ATOM 634 N N . GLY A 1 84 ? 13.831 4.353 -4.192 1.00 83.56 84 GLY A N 1
ATOM 635 C CA . GLY A 1 84 ? 14.986 4.880 -4.921 1.00 83.56 84 GLY A CA 1
ATOM 636 C C . GLY A 1 84 ? 16.108 3.855 -5.082 1.00 83.56 84 GLY A C 1
ATOM 637 O O . GLY A 1 84 ? 17.281 4.219 -5.066 1.00 83.56 84 GLY A O 1
ATOM 638 N N . GLU A 1 85 ? 15.755 2.578 -5.194 1.00 78.81 85 GLU A N 1
ATOM 639 C CA . GLU A 1 85 ? 16.681 1.449 -5.199 1.00 78.81 85 GLU A CA 1
ATOM 640 C C . GLU A 1 85 ? 16.629 0.678 -6.515 1.00 78.81 85 GLU A C 1
ATOM 642 O O . GLU A 1 85 ? 15.646 0.717 -7.261 1.00 78.81 85 GLU A O 1
ATOM 647 N N . GLU A 1 86 ? 17.707 -0.055 -6.794 1.00 68.19 86 GLU A N 1
ATOM 648 C CA . GLU A 1 86 ? 17.774 -0.907 -7.974 1.00 68.19 86 GLU A CA 1
ATOM 649 C C . GLU A 1 86 ? 16.798 -2.093 -7.839 1.00 68.19 86 GLU A C 1
ATOM 651 O O . GLU A 1 86 ? 16.856 -2.827 -6.847 1.00 68.19 86 GLU A O 1
ATOM 656 N N . PRO A 1 87 ? 15.942 -2.359 -8.847 1.00 62.28 87 PRO A N 1
ATOM 657 C CA . PRO A 1 87 ? 14.897 -3.385 -8.765 1.00 62.28 87 PRO A CA 1
ATOM 658 C C . PRO A 1 87 ? 15.412 -4.812 -8.527 1.00 62.28 87 PRO A C 1
ATOM 660 O O . PRO A 1 87 ? 14.637 -5.688 -8.151 1.00 62.28 87 PRO A O 1
ATOM 663 N N . ALA A 1 88 ? 16.698 -5.068 -8.789 1.00 59.56 88 ALA A N 1
ATOM 664 C CA . ALA A 1 88 ? 17.297 -6.397 -8.719 1.00 59.56 88 ALA A CA 1
ATOM 665 C C . ALA A 1 88 ? 17.602 -6.871 -7.286 1.00 59.56 88 ALA A C 1
ATOM 667 O O . ALA A 1 88 ? 17.724 -8.076 -7.075 1.00 59.56 88 ALA A O 1
ATOM 668 N N . VAL A 1 89 ? 17.732 -5.961 -6.310 1.00 59.75 89 VAL A N 1
ATOM 669 C CA . VAL A 1 89 ? 18.006 -6.314 -4.906 1.00 59.75 89 VAL A CA 1
ATOM 670 C C . VAL A 1 89 ? 17.270 -5.340 -3.978 1.00 59.75 89 VAL A C 1
ATOM 672 O O . VAL A 1 89 ? 17.843 -4.317 -3.602 1.00 59.75 89 VAL A O 1
ATOM 675 N N . PRO A 1 90 ? 16.015 -5.631 -3.583 1.00 57.50 90 PRO A N 1
ATOM 676 C CA . PRO A 1 90 ? 15.346 -4.849 -2.554 1.00 57.50 90 PRO A CA 1
ATOM 677 C C . PRO A 1 90 ? 16.055 -5.099 -1.207 1.00 57.50 90 PRO A C 1
ATOM 679 O O . PRO A 1 90 ? 16.113 -6.243 -0.755 1.00 57.50 90 PRO A O 1
ATOM 682 N N . PRO A 1 91 ? 16.595 -4.069 -0.542 1.00 58.59 91 PRO A N 1
ATOM 683 C CA . PRO A 1 91 ? 17.246 -4.181 0.755 1.00 58.59 91 PRO A CA 1
ATOM 684 C C . PRO A 1 91 ? 16.240 -4.414 1.887 1.00 58.59 91 PRO A C 1
ATOM 686 O O . PRO A 1 91 ? 16.611 -5.007 2.894 1.00 58.59 91 PRO A O 1
ATOM 689 N N . VAL A 1 92 ? 14.963 -4.048 1.693 1.00 74.69 92 VAL A N 1
ATOM 690 C CA . VAL A 1 92 ? 13.877 -4.291 2.658 1.00 74.69 92 VAL A CA 1
ATOM 691 C C . VAL A 1 92 ? 12.827 -5.258 2.079 1.00 74.69 92 VAL A C 1
ATOM 693 O O . VAL A 1 92 ? 11.698 -4.856 1.766 1.00 74.69 92 VAL A O 1
ATOM 696 N N . PRO A 1 93 ? 13.171 -6.547 1.883 1.00 77.12 93 PRO A N 1
ATOM 697 C CA . PRO A 1 93 ? 12.268 -7.526 1.279 1.00 77.12 93 PRO A CA 1
ATOM 698 C C . PRO A 1 93 ? 10.990 -7.738 2.103 1.00 77.12 93 PRO A C 1
ATOM 700 O O . PRO A 1 93 ? 9.964 -8.135 1.544 1.00 77.12 93 PRO A O 1
ATOM 703 N N . GLU A 1 94 ? 11.005 -7.435 3.408 1.00 84.00 94 GLU A N 1
ATOM 704 C CA . GLU A 1 94 ? 9.822 -7.560 4.259 1.00 84.00 94 GLU A CA 1
ATOM 705 C C . GLU A 1 94 ? 8.664 -6.630 3.864 1.00 84.00 94 GLU A C 1
ATOM 707 O O . GLU A 1 94 ? 7.514 -6.982 4.123 1.00 84.00 94 GLU A O 1
ATOM 712 N N . ILE A 1 95 ? 8.915 -5.495 3.194 1.00 90.06 95 ILE A N 1
ATOM 713 C CA . ILE A 1 95 ? 7.844 -4.560 2.800 1.00 90.06 95 ILE A CA 1
ATOM 714 C C . ILE A 1 95 ? 6.905 -5.226 1.792 1.00 90.06 95 ILE A C 1
ATOM 716 O O . ILE A 1 95 ? 5.689 -5.192 1.966 1.00 90.06 95 ILE A O 1
ATOM 720 N N . ALA A 1 96 ? 7.448 -5.887 0.766 1.00 91.75 96 ALA A N 1
ATOM 721 C CA . ALA A 1 96 ? 6.633 -6.586 -0.227 1.00 91.75 96 ALA A CA 1
ATOM 722 C C . ALA A 1 96 ? 5.835 -7.741 0.405 1.00 91.75 96 ALA A C 1
ATOM 724 O O . ALA A 1 96 ? 4.661 -7.930 0.085 1.00 91.75 96 ALA A O 1
ATOM 725 N N . VAL A 1 97 ? 6.439 -8.473 1.348 1.00 90.94 97 VAL A N 1
ATOM 726 C CA . VAL A 1 97 ? 5.768 -9.548 2.102 1.00 90.94 97 VAL A CA 1
ATOM 727 C C . VAL A 1 97 ? 4.634 -8.997 2.972 1.00 90.94 97 VAL A C 1
ATOM 729 O O . VAL A 1 97 ? 3.553 -9.581 3.039 1.00 90.94 97 VAL A O 1
ATOM 732 N N . TRP A 1 98 ? 4.850 -7.858 3.627 1.00 91.19 98 TRP A N 1
ATOM 733 C CA . TRP A 1 98 ? 3.830 -7.188 4.428 1.00 91.19 98 TRP A CA 1
ATOM 734 C C . TRP A 1 98 ? 2.669 -6.673 3.565 1.00 91.19 98 TRP A C 1
ATOM 736 O O . TRP A 1 98 ? 1.507 -6.864 3.931 1.00 91.19 98 TRP A O 1
ATOM 746 N N . ILE A 1 99 ? 2.963 -6.115 2.385 1.00 95.12 99 ILE A N 1
ATOM 747 C CA . ILE A 1 99 ? 1.949 -5.730 1.392 1.00 95.12 99 ILE A CA 1
ATOM 748 C C . ILE A 1 99 ? 1.121 -6.956 0.979 1.00 95.12 99 ILE A C 1
ATOM 750 O O . ILE A 1 99 ? -0.108 -6.897 1.022 1.00 95.12 99 ILE A O 1
ATOM 754 N N . ASP A 1 100 ? 1.761 -8.077 0.630 1.00 96.06 100 ASP A N 1
ATOM 755 C CA . ASP A 1 100 ? 1.075 -9.333 0.282 1.00 96.06 100 ASP A CA 1
ATOM 756 C C . ASP A 1 100 ? 0.129 -9.803 1.399 1.00 96.06 100 ASP A C 1
ATOM 758 O O . ASP A 1 100 ? -1.041 -10.109 1.148 1.00 96.06 100 ASP A O 1
ATOM 762 N N . LEU A 1 101 ? 0.598 -9.769 2.650 1.00 93.06 101 LEU A N 1
ATOM 763 C CA . LEU A 1 101 ? -0.200 -10.134 3.816 1.00 93.06 101 LEU A CA 1
ATOM 764 C C . LEU A 1 101 ? -1.426 -9.226 3.989 1.00 93.06 101 LEU A C 1
ATOM 766 O O . LEU A 1 101 ? -2.535 -9.731 4.180 1.00 93.06 101 LEU A O 1
ATOM 770 N N . ILE A 1 102 ? -1.248 -7.903 3.938 1.00 93.25 102 ILE A N 1
ATOM 771 C CA . ILE A 1 102 ? -2.349 -6.948 4.127 1.00 93.25 102 ILE A CA 1
ATOM 772 C C . ILE A 1 102 ? -3.391 -7.099 3.029 1.00 93.25 102 ILE A C 1
ATOM 774 O O . ILE A 1 102 ? -4.587 -7.176 3.320 1.00 93.25 102 ILE A O 1
ATOM 778 N N . VAL A 1 103 ? -2.958 -7.197 1.772 1.00 96.69 103 VAL A N 1
ATOM 779 C CA . VAL A 1 103 ? -3.877 -7.368 0.645 1.00 96.69 103 VAL A CA 1
ATOM 780 C C . VAL A 1 103 ? -4.643 -8.683 0.792 1.00 96.69 103 VAL A C 1
ATOM 782 O O . VAL A 1 103 ? -5.877 -8.686 0.710 1.00 96.69 103 VAL A O 1
ATOM 785 N N . GLY A 1 104 ? -3.948 -9.774 1.125 1.00 95.00 104 GLY A N 1
ATOM 786 C CA . GLY A 1 104 ? -4.553 -11.087 1.339 1.00 95.00 104 GLY A CA 1
ATOM 787 C C . GLY A 1 104 ? -5.556 -11.152 2.491 1.00 95.00 104 GLY A C 1
ATOM 788 O O . GLY A 1 104 ? -6.479 -11.964 2.453 1.00 95.00 104 GLY A O 1
ATOM 789 N N . ARG A 1 105 ? -5.426 -10.289 3.504 1.00 92.12 105 ARG A N 1
ATOM 790 C CA . ARG A 1 105 ? -6.342 -10.237 4.658 1.00 92.12 105 ARG A CA 1
ATOM 791 C C . ARG A 1 105 ? -7.424 -9.168 4.554 1.00 92.12 105 ARG A C 1
ATOM 793 O O . ARG A 1 105 ? -8.385 -9.226 5.325 1.00 92.12 105 ARG A O 1
ATOM 800 N N . SER A 1 106 ? -7.307 -8.235 3.614 1.00 93.75 106 SER A N 1
ATOM 801 C CA . SER A 1 106 ? -8.135 -7.025 3.574 1.00 93.75 106 SER A CA 1
ATOM 802 C C . SER A 1 106 ? -9.649 -7.278 3.553 1.00 93.75 106 SER A C 1
ATOM 804 O O . SER A 1 106 ? -10.377 -6.571 4.243 1.00 93.75 106 SER A O 1
ATOM 806 N N . ASP A 1 107 ? -10.146 -8.315 2.874 1.00 92.62 107 ASP A N 1
ATOM 807 C CA . ASP A 1 107 ? -11.585 -8.634 2.868 1.00 92.62 107 ASP A CA 1
ATOM 808 C C . ASP A 1 107 ? -12.098 -9.118 4.231 1.00 92.62 107 ASP A C 1
ATOM 810 O O . ASP A 1 107 ? -13.176 -8.721 4.682 1.00 92.62 107 ASP A O 1
ATOM 814 N N . SER A 1 108 ? -11.312 -9.950 4.921 1.00 89.06 108 SER A N 1
ATOM 815 C CA . SER A 1 108 ? -11.660 -10.418 6.267 1.00 89.06 108 SER A CA 1
ATOM 816 C C . SER A 1 108 ? -11.630 -9.275 7.282 1.00 89.06 108 SER A C 1
ATOM 818 O O . SER A 1 108 ? -12.536 -9.163 8.107 1.00 89.06 108 SER A O 1
ATOM 820 N N . VAL A 1 109 ? -10.646 -8.378 7.163 1.00 90.25 109 VAL A N 1
ATOM 821 C CA . VAL A 1 109 ? -10.530 -7.175 7.995 1.00 90.25 109 VAL A CA 1
ATOM 822 C C . VAL A 1 109 ? -11.715 -6.242 7.752 1.00 90.25 109 VAL A C 1
ATOM 824 O O . VAL A 1 109 ? -12.354 -5.811 8.708 1.00 90.25 109 VAL A O 1
ATOM 827 N N . ARG A 1 110 ? -12.080 -5.998 6.488 1.00 93.75 110 ARG A N 1
ATOM 828 C CA . ARG A 1 110 ? -13.230 -5.158 6.128 1.00 93.75 110 ARG A CA 1
ATOM 829 C C . ARG A 1 110 ? -14.544 -5.737 6.638 1.00 93.75 110 ARG A C 1
ATOM 831 O O . ARG A 1 110 ? -15.385 -5.006 7.157 1.00 93.75 110 ARG A O 1
ATOM 838 N N . THR A 1 111 ? -14.717 -7.053 6.525 1.00 92.62 111 THR A N 1
ATOM 839 C CA . THR A 1 111 ? -15.895 -7.756 7.055 1.00 92.62 111 THR A CA 1
ATOM 840 C C . THR A 1 111 ? -15.988 -7.590 8.570 1.00 92.62 111 THR A C 1
ATOM 842 O O . THR A 1 111 ? -17.047 -7.231 9.081 1.00 92.62 111 THR A O 1
ATOM 845 N N . ALA A 1 112 ? -14.873 -7.772 9.284 1.00 87.19 112 ALA A N 1
ATOM 846 C CA . ALA A 1 112 ? -14.815 -7.573 10.728 1.00 87.19 112 ALA A CA 1
ATOM 847 C C . ALA A 1 112 ? -15.133 -6.118 11.117 1.00 87.19 112 ALA A C 1
ATOM 849 O O . ALA A 1 112 ? -15.983 -5.898 11.980 1.00 87.19 112 ALA A O 1
ATOM 850 N N . ALA A 1 113 ? -14.540 -5.134 10.432 1.00 89.12 113 ALA A N 1
ATOM 851 C CA . ALA A 1 113 ? -14.784 -3.710 10.671 1.00 89.12 113 ALA A CA 1
ATOM 852 C C . ALA A 1 113 ? -16.266 -3.340 10.486 1.00 89.12 113 ALA A C 1
ATOM 854 O O . ALA A 1 113 ? -16.861 -2.695 11.346 1.00 89.12 113 ALA A O 1
ATOM 855 N N . ARG A 1 114 ? -16.903 -3.833 9.416 1.00 93.62 114 ARG A N 1
ATOM 856 C CA . ARG A 1 114 ? -18.339 -3.622 9.150 1.00 93.62 114 ARG A CA 1
ATOM 857 C C . ARG A 1 114 ? -19.263 -4.335 10.138 1.00 93.62 114 ARG A C 1
ATOM 859 O O . ARG A 1 114 ? -20.424 -3.957 10.254 1.00 93.62 114 ARG A O 1
ATOM 866 N N . SER A 1 115 ? -18.774 -5.368 10.821 1.00 90.12 115 SER A N 1
ATOM 867 C CA . SER A 1 115 ? -19.549 -6.133 11.806 1.00 90.12 115 SER A CA 1
ATOM 868 C C . SER A 1 115 ? -19.495 -5.557 13.225 1.00 90.12 115 SER A C 1
ATOM 870 O O . SER A 1 115 ? -20.152 -6.084 14.125 1.00 90.12 115 SER A O 1
ATOM 872 N N . LEU A 1 116 ? -18.724 -4.485 13.448 1.00 87.62 116 LEU A N 1
ATOM 873 C CA . LEU A 1 116 ? -18.658 -3.826 14.748 1.00 87.62 116 LEU A CA 1
ATOM 874 C C . LEU A 1 116 ? -20.038 -3.303 15.163 1.00 87.62 116 LEU A C 1
ATOM 876 O O . LEU A 1 116 ? -20.758 -2.678 14.384 1.00 87.62 116 LEU A O 1
ATOM 880 N N . THR A 1 117 ? -20.389 -3.508 16.433 1.00 91.62 117 THR A N 1
ATOM 881 C CA . THR A 1 117 ? -21.560 -2.849 17.023 1.00 91.62 117 THR A CA 1
ATOM 882 C C . THR A 1 117 ? -21.352 -1.328 17.022 1.00 91.62 117 THR A C 1
ATOM 884 O O . THR A 1 117 ? -20.205 -0.869 17.048 1.00 91.62 117 THR A O 1
ATOM 887 N N . PRO A 1 118 ? -22.422 -0.510 17.069 1.00 94.94 118 PRO A N 1
ATOM 888 C CA . PRO A 1 118 ? -22.279 0.947 17.112 1.00 94.94 118 PRO A CA 1
ATOM 889 C C . PRO A 1 118 ? -21.374 1.448 18.249 1.00 94.94 118 PRO A C 1
ATOM 891 O O . PRO A 1 118 ? -20.600 2.381 18.049 1.00 94.94 118 PRO A O 1
ATOM 894 N N . ALA A 1 119 ? -21.419 0.796 19.417 1.00 85.31 119 ALA A N 1
ATOM 895 C CA . ALA A 1 119 ? -20.568 1.128 20.558 1.00 85.31 119 ALA A CA 1
ATOM 896 C C . ALA A 1 119 ? -19.084 0.809 20.300 1.00 85.31 119 ALA A C 1
ATOM 898 O O . ALA A 1 119 ? -18.228 1.655 20.549 1.00 85.31 119 ALA A O 1
ATOM 899 N N . HIS A 1 120 ? -18.765 -0.370 19.750 1.00 84.12 120 HIS A N 1
ATOM 900 C CA . HIS A 1 120 ? -17.380 -0.729 19.420 1.00 84.12 120 HIS A CA 1
ATOM 901 C C . HIS A 1 120 ? -16.822 0.115 18.274 1.00 84.12 120 HIS A C 1
ATOM 903 O O . HIS A 1 120 ? -15.661 0.512 18.314 1.00 84.12 120 HIS A O 1
ATOM 909 N N . ARG A 1 121 ? -17.650 0.433 17.273 1.00 91.88 121 ARG A N 1
ATOM 910 C CA . ARG A 1 121 ? -17.263 1.336 16.188 1.00 91.88 121 ARG A CA 1
ATOM 911 C C . ARG A 1 121 ? -16.941 2.728 16.727 1.00 91.88 121 ARG A C 1
ATOM 913 O O . ARG A 1 121 ? -15.947 3.310 16.313 1.00 91.88 121 ARG A O 1
ATOM 920 N N . ARG A 1 122 ? -17.757 3.252 17.648 1.00 87.50 122 ARG A N 1
ATOM 921 C CA . ARG A 1 122 ? -17.500 4.544 18.294 1.00 87.50 122 ARG A CA 1
ATOM 922 C C . ARG A 1 122 ? -16.167 4.538 19.040 1.00 87.50 122 ARG A C 1
ATOM 924 O O . ARG A 1 122 ? -15.335 5.381 18.747 1.00 87.50 122 ARG A O 1
ATOM 931 N N . LEU A 1 123 ? -15.918 3.526 19.873 1.00 82.38 123 LEU A N 1
ATOM 932 C CA . LEU A 1 123 ? -14.634 3.375 20.564 1.00 82.38 123 LEU A CA 1
ATOM 933 C C . LEU A 1 123 ? -13.446 3.314 19.587 1.00 82.38 123 LEU A C 1
ATOM 935 O O . LEU A 1 123 ? -12.416 3.940 19.819 1.00 82.38 123 LEU A O 1
ATOM 939 N N . ALA A 1 124 ? -13.587 2.585 18.477 1.00 79.44 124 ALA A N 1
ATOM 940 C CA . AL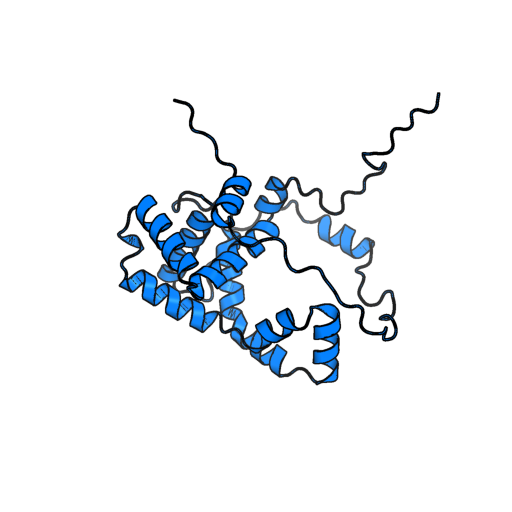A A 1 124 ? -12.553 2.521 17.449 1.00 79.44 124 ALA A CA 1
ATOM 941 C C . ALA A 1 124 ? -12.307 3.887 16.785 1.00 79.44 124 ALA A C 1
ATOM 943 O O . ALA A 1 124 ? -11.161 4.227 16.512 1.00 79.44 124 ALA A O 1
ATOM 944 N N . VAL A 1 125 ? -13.357 4.681 16.546 1.00 86.00 125 VAL A N 1
ATOM 945 C CA . VAL A 1 125 ? -13.235 6.051 16.022 1.00 86.00 125 VAL A CA 1
ATOM 946 C C . VAL A 1 125 ? -12.544 6.964 17.030 1.00 86.00 125 VAL A C 1
ATOM 948 O O . VAL A 1 125 ? -11.671 7.730 16.632 1.00 86.00 125 VAL A O 1
ATOM 951 N N . ASP A 1 126 ? -12.886 6.857 18.312 1.00 82.50 126 ASP A N 1
ATOM 952 C CA . ASP A 1 126 ? -12.288 7.675 19.371 1.00 82.50 126 ASP A CA 1
ATOM 953 C C . ASP A 1 126 ? -10.783 7.382 19.528 1.00 82.50 126 ASP A C 1
ATOM 955 O O . ASP A 1 126 ? -10.003 8.290 19.804 1.00 82.50 126 ASP A O 1
ATOM 959 N N . PHE A 1 127 ? -10.358 6.130 19.308 1.00 81.50 127 PHE A N 1
ATOM 960 C CA . PHE A 1 127 ? -8.956 5.720 19.441 1.00 81.50 127 PHE A CA 1
ATOM 961 C C . PHE A 1 127 ? -8.127 5.889 18.155 1.00 81.50 127 PHE A C 1
ATOM 963 O O . PHE A 1 127 ? -7.009 6.395 18.202 1.00 81.50 127 PHE A O 1
ATOM 970 N N . TYR A 1 128 ? -8.647 5.454 17.002 1.00 81.75 128 TYR A N 1
ATOM 971 C CA . TYR A 1 128 ? -7.910 5.415 15.726 1.00 81.75 128 TYR A CA 1
ATOM 972 C C . TYR A 1 128 ? -8.242 6.571 14.775 1.00 81.75 128 TYR A C 1
ATOM 974 O O . TYR A 1 128 ? -7.566 6.747 13.758 1.00 81.75 128 TYR A O 1
ATOM 982 N N . GLY A 1 129 ? -9.287 7.342 15.073 1.00 90.12 129 GLY A N 1
ATOM 983 C CA . GLY A 1 129 ? -9.804 8.396 14.210 1.00 90.12 129 GLY A CA 1
ATOM 984 C C . GLY A 1 129 ? -10.837 7.906 13.189 1.00 90.12 129 GLY A C 1
ATOM 985 O O . GLY A 1 129 ? -10.845 6.757 12.738 1.00 90.12 129 GLY A O 1
ATOM 986 N N . GLN A 1 130 ? -11.725 8.821 12.795 1.00 93.19 130 GLN A N 1
ATOM 987 C CA . GLN A 1 130 ? -12.845 8.540 11.892 1.00 93.19 130 GLN A CA 1
ATOM 988 C C . GLN A 1 130 ? -12.396 8.077 10.498 1.00 93.19 130 GLN A C 1
ATOM 990 O O . GLN A 1 130 ? -13.037 7.193 9.924 1.00 93.19 130 GLN A O 1
ATOM 995 N N . ASP A 1 131 ? -11.329 8.662 9.955 1.00 92.00 131 ASP A N 1
ATOM 996 C CA . ASP A 1 131 ? -10.859 8.359 8.600 1.00 92.00 131 ASP A CA 1
ATOM 997 C C . ASP A 1 131 ? -10.231 6.966 8.519 1.00 92.00 131 ASP A C 1
ATOM 999 O O . ASP A 1 131 ? -10.586 6.199 7.628 1.00 92.00 131 ASP A O 1
ATOM 1003 N N . THR A 1 132 ? -9.415 6.584 9.506 1.00 87.62 132 THR A N 1
ATOM 1004 C CA . THR A 1 132 ? -8.838 5.235 9.621 1.00 87.62 132 THR A CA 1
ATOM 1005 C C . THR A 1 132 ? -9.924 4.162 9.675 1.00 87.62 132 THR A C 1
ATOM 1007 O O . THR A 1 132 ? -9.867 3.164 8.959 1.00 87.62 132 THR A O 1
ATOM 1010 N N . VAL A 1 133 ? -10.958 4.373 10.499 1.00 88.75 133 VAL A N 1
ATOM 1011 C CA . VAL A 1 133 ? -12.079 3.428 10.602 1.00 88.75 133 VAL A CA 1
ATOM 1012 C C . VAL A 1 133 ? -12.850 3.351 9.283 1.00 88.75 133 VAL A C 1
ATOM 1014 O O . VAL A 1 133 ? -13.176 2.254 8.832 1.00 88.75 133 VAL A O 1
ATOM 1017 N N . ARG A 1 134 ? -13.101 4.488 8.618 1.00 94.88 134 ARG A N 1
ATOM 1018 C CA . ARG A 1 134 ? -13.749 4.500 7.296 1.00 94.88 134 ARG A CA 1
ATOM 1019 C C . ARG A 1 134 ? -12.918 3.792 6.232 1.00 94.88 134 ARG A C 1
ATOM 1021 O O . ARG A 1 134 ? -13.496 3.083 5.411 1.00 94.88 134 ARG A O 1
ATOM 1028 N N . GLU A 1 135 ? -11.600 3.966 6.229 1.00 91.00 135 GLU A N 1
ATOM 1029 C CA . GLU A 1 135 ? -10.692 3.271 5.311 1.00 91.00 135 GLU A CA 1
ATOM 1030 C C . GLU A 1 135 ? -10.821 1.755 5.494 1.00 91.00 135 GLU A C 1
ATOM 1032 O O . GLU A 1 135 ? -11.100 1.051 4.527 1.00 91.00 135 GLU A O 1
ATOM 1037 N N . LEU A 1 136 ? -10.767 1.255 6.733 1.00 91.00 136 LEU A N 1
ATOM 1038 C CA . LEU A 1 136 ? -10.955 -0.173 7.025 1.00 91.00 136 LEU A CA 1
ATOM 1039 C C . LEU A 1 136 ? -12.323 -0.707 6.578 1.00 91.00 136 LEU A C 1
ATOM 1041 O O . LEU A 1 136 ? -12.432 -1.863 6.176 1.00 91.00 136 LEU A O 1
ATOM 1045 N N . GLU A 1 137 ? -13.371 0.115 6.646 1.00 94.94 137 GLU A N 1
ATOM 1046 C CA . GLU A 1 137 ? -14.734 -0.255 6.250 1.00 94.94 137 GLU A CA 1
ATOM 1047 C C . GLU A 1 137 ? -14.956 -0.226 4.731 1.00 94.94 137 GLU A C 1
ATOM 1049 O O . GLU A 1 137 ? -15.879 -0.884 4.238 1.00 94.94 137 GLU A O 1
ATOM 1054 N N . SER A 1 138 ? -14.169 0.540 3.973 1.00 95.19 138 SER A N 1
ATOM 1055 C CA . SER A 1 138 ? -14.489 0.876 2.578 1.00 95.19 138 SER A CA 1
ATOM 1056 C C . SER A 1 138 ? -13.398 0.550 1.568 1.00 95.19 138 SER A C 1
ATOM 1058 O O . SER A 1 138 ? -13.737 0.218 0.434 1.00 95.19 138 SER A O 1
ATOM 1060 N N . GLU A 1 139 ? -12.125 0.600 1.951 1.00 93.69 139 GLU A N 1
ATOM 1061 C CA . GLU A 1 139 ? -11.012 0.388 1.033 1.00 93.69 139 GLU A CA 1
ATOM 1062 C C . GLU A 1 139 ? -10.993 -1.057 0.525 1.00 93.69 139 GLU A C 1
ATOM 1064 O O . GLU A 1 139 ? -11.174 -2.011 1.289 1.00 93.69 139 GLU A O 1
ATOM 1069 N N . GLU A 1 140 ? -10.721 -1.228 -0.772 1.00 96.56 140 GLU A N 1
ATOM 1070 C CA . GLU A 1 140 ? -10.652 -2.533 -1.434 1.00 96.56 140 GLU A CA 1
ATOM 1071 C C . GLU A 1 140 ? -9.243 -2.842 -1.976 1.00 96.56 140 GLU A C 1
ATOM 1073 O O . GLU A 1 140 ? -9.052 -2.887 -3.196 1.00 96.56 140 GLU A O 1
ATOM 1078 N N . PRO A 1 141 ? -8.232 -3.093 -1.113 1.00 96.56 141 PRO A N 1
ATOM 1079 C CA . PRO A 1 141 ? -6.850 -3.315 -1.544 1.00 96.56 141 PRO A CA 1
ATOM 1080 C C . PRO A 1 141 ? -6.696 -4.397 -2.614 1.00 96.56 141 PRO A C 1
ATOM 1082 O O . PRO A 1 141 ? -5.922 -4.230 -3.554 1.00 96.56 141 PRO A O 1
ATOM 1085 N N . GLN A 1 142 ? -7.463 -5.489 -2.520 1.00 97.12 142 GLN A N 1
ATOM 1086 C CA . GLN A 1 142 ? -7.445 -6.557 -3.522 1.00 97.12 142 GLN A CA 1
ATOM 1087 C C . GLN A 1 142 ? -7.862 -6.069 -4.912 1.00 97.12 142 GLN A C 1
ATOM 1089 O O . GLN A 1 142 ? -7.218 -6.420 -5.903 1.00 97.12 142 GLN A O 1
ATOM 1094 N N . ALA A 1 143 ? -8.923 -5.261 -4.993 1.00 97.19 143 ALA A N 1
ATOM 1095 C CA . ALA A 1 143 ? -9.419 -4.709 -6.249 1.00 97.19 143 ALA A CA 1
ATOM 1096 C C . ALA A 1 143 ? -8.457 -3.649 -6.802 1.00 97.19 143 ALA A C 1
ATOM 1098 O O . ALA A 1 143 ? -8.108 -3.702 -7.983 1.00 97.19 143 ALA A O 1
ATOM 1099 N N . ILE A 1 144 ? -7.968 -2.755 -5.934 1.00 97.69 144 ILE A N 1
ATOM 1100 C CA . ILE A 1 144 ? -6.983 -1.716 -6.267 1.00 97.69 144 ILE A CA 1
ATOM 1101 C C . ILE A 1 144 ? -5.718 -2.351 -6.859 1.00 97.69 144 ILE A C 1
ATOM 1103 O O . ILE A 1 144 ? -5.305 -1.990 -7.963 1.00 97.69 144 ILE A O 1
ATOM 1107 N N . CYS A 1 145 ? -5.144 -3.350 -6.179 1.00 97.94 145 CYS A N 1
ATOM 1108 C CA . CYS A 1 145 ? -3.937 -4.032 -6.643 1.00 97.94 145 CYS A CA 1
ATOM 1109 C C . CYS A 1 145 ? -4.175 -4.788 -7.950 1.00 97.94 145 CYS A C 1
ATOM 1111 O O . CYS A 1 145 ? -3.382 -4.669 -8.880 1.00 97.94 145 CYS A O 1
ATOM 1113 N N . ARG A 1 146 ? -5.280 -5.535 -8.065 1.00 97.75 146 ARG A N 1
ATOM 1114 C CA . ARG A 1 146 ? 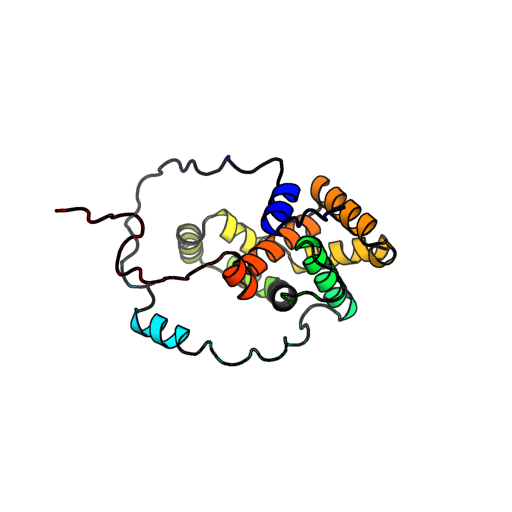-5.593 -6.296 -9.284 1.00 97.75 146 ARG A CA 1
ATOM 1115 C C . ARG A 1 146 ? -5.724 -5.380 -10.499 1.00 97.75 146 ARG A C 1
ATOM 1117 O O . ARG A 1 146 ? -5.154 -5.674 -11.547 1.00 97.75 146 ARG A O 1
ATOM 1124 N N . ALA A 1 147 ? -6.455 -4.275 -10.358 1.00 97.88 147 ALA A N 1
ATOM 1125 C CA . ALA A 1 147 ? -6.641 -3.305 -11.430 1.00 97.88 147 ALA A CA 1
ATOM 1126 C C . ALA A 1 147 ? -5.321 -2.613 -11.806 1.00 97.88 147 ALA A C 1
ATOM 1128 O O . ALA A 1 147 ? -4.994 -2.524 -12.991 1.00 97.88 147 ALA A O 1
ATOM 1129 N N . GLY A 1 148 ? -4.546 -2.179 -10.808 1.00 97.75 148 GLY A N 1
ATOM 1130 C CA . GLY A 1 148 ? -3.257 -1.518 -11.003 1.00 97.75 148 GLY A CA 1
ATOM 1131 C C . GLY A 1 148 ? -2.224 -2.406 -11.690 1.00 97.75 148 GLY A C 1
ATOM 1132 O O . GLY A 1 148 ? -1.681 -2.034 -12.730 1.00 97.75 148 GLY A O 1
ATOM 1133 N N . LEU A 1 149 ? -2.019 -3.623 -11.181 1.00 98.06 149 LEU A N 1
ATOM 1134 C CA . LEU A 1 149 ? -1.089 -4.592 -11.765 1.00 98.06 149 LEU A CA 1
ATOM 1135 C C . LEU A 1 149 ? -1.507 -4.987 -13.185 1.00 98.06 149 LEU A C 1
ATOM 1137 O O . LEU A 1 149 ? -0.670 -5.056 -14.084 1.00 98.06 149 LEU A O 1
ATOM 1141 N N . ALA A 1 150 ? -2.805 -5.194 -13.435 1.00 97.88 150 ALA A N 1
ATOM 1142 C CA . ALA A 1 150 ? -3.299 -5.468 -14.783 1.00 97.88 150 ALA A CA 1
ATOM 1143 C C . ALA A 1 150 ? -3.076 -4.288 -15.745 1.00 97.88 150 ALA A C 1
ATOM 1145 O O . ALA A 1 150 ? -2.815 -4.504 -16.929 1.00 97.88 150 ALA A O 1
ATOM 1146 N N . ALA A 1 151 ? -3.184 -3.043 -15.274 1.00 97.19 151 ALA A N 1
ATOM 1147 C CA . ALA A 1 151 ? -2.895 -1.861 -16.081 1.00 97.19 151 ALA A CA 1
ATOM 1148 C C . ALA A 1 151 ? -1.398 -1.742 -16.408 1.00 97.19 151 ALA A C 1
ATOM 1150 O O . ALA A 1 151 ? -1.059 -1.571 -17.577 1.00 97.19 151 ALA A O 1
ATOM 1151 N N . LEU A 1 152 ? -0.514 -1.919 -15.421 1.00 97.06 152 LEU A N 1
ATOM 1152 C CA . LEU A 1 152 ? 0.939 -1.876 -15.623 1.00 97.06 152 LEU A CA 1
ATOM 1153 C C . LEU A 1 152 ? 1.425 -2.971 -16.580 1.00 97.06 152 LEU A C 1
ATOM 1155 O O . LEU A 1 152 ? 2.207 -2.693 -17.489 1.00 97.06 152 LEU A O 1
ATOM 1159 N N . LYS A 1 153 ? 0.915 -4.201 -16.431 1.00 96.38 153 LYS A N 1
ATOM 1160 C CA . LYS A 1 153 ? 1.239 -5.316 -17.334 1.00 96.38 153 LYS A CA 1
ATOM 1161 C C . LYS A 1 153 ? 0.796 -5.032 -18.769 1.00 96.38 153 LYS A C 1
ATOM 1163 O O . LYS A 1 153 ? 1.589 -5.188 -19.691 1.00 96.38 153 LYS A O 1
ATOM 1168 N N . ARG A 1 154 ? -0.439 -4.550 -18.969 1.00 96.19 154 ARG A N 1
ATOM 1169 C CA . ARG A 1 154 ? -0.934 -4.153 -20.303 1.00 96.19 154 ARG A CA 1
ATOM 1170 C C . ARG A 1 154 ? -0.145 -2.993 -20.906 1.00 96.19 154 ARG A C 1
ATOM 1172 O O . ARG A 1 154 ? 0.040 -2.964 -22.115 1.00 96.19 154 ARG A O 1
ATOM 1179 N N . GLY A 1 155 ? 0.310 -2.060 -20.073 1.00 93.88 155 GLY A N 1
ATOM 1180 C CA . GLY A 1 155 ? 1.157 -0.940 -20.480 1.00 93.88 155 GLY A CA 1
ATOM 1181 C C . GLY A 1 155 ? 2.610 -1.322 -20.762 1.00 93.88 155 GLY A C 1
ATOM 1182 O O . GLY A 1 155 ? 3.384 -0.456 -21.150 1.00 93.88 155 GLY A O 1
ATOM 1183 N N . GLY A 1 156 ? 2.998 -2.588 -20.564 1.00 95.19 156 GLY A N 1
ATOM 1184 C CA . GLY A 1 156 ? 4.362 -3.045 -20.808 1.00 95.19 156 GLY A CA 1
ATOM 1185 C C . GLY A 1 156 ? 5.385 -2.446 -19.843 1.00 95.19 156 GLY A C 1
ATOM 1186 O O . GLY A 1 156 ? 6.530 -2.273 -20.240 1.00 95.19 156 GLY A O 1
ATOM 1187 N N . PHE A 1 157 ? 5.001 -2.148 -18.594 1.00 95.12 157 PHE A N 1
ATOM 1188 C CA . PHE A 1 157 ? 5.864 -1.487 -17.599 1.00 95.12 157 PHE A CA 1
ATOM 1189 C C . PHE A 1 157 ? 7.266 -2.117 -17.488 1.00 95.12 157 PHE A C 1
ATOM 1191 O O . PHE A 1 157 ? 8.264 -1.408 -17.441 1.00 95.12 157 PHE A O 1
ATOM 1198 N N . ARG A 1 158 ? 7.363 -3.453 -17.509 1.00 93.38 158 ARG A N 1
ATOM 1199 C CA . ARG A 1 158 ? 8.645 -4.185 -17.436 1.00 93.38 158 ARG A CA 1
ATOM 1200 C C . ARG A 1 158 ? 9.527 -4.074 -18.680 1.00 93.38 158 ARG A C 1
ATOM 1202 O O . ARG A 1 158 ? 10.712 -4.371 -18.600 1.00 93.38 158 ARG A O 1
ATOM 1209 N N . ASN A 1 159 ? 8.965 -3.672 -19.815 1.00 95.44 159 ASN A N 1
ATOM 1210 C CA . ASN A 1 159 ? 9.717 -3.498 -21.059 1.00 95.44 159 ASN A CA 1
ATOM 1211 C C . ASN A 1 159 ? 10.428 -2.139 -21.113 1.00 95.44 159 ASN A C 1
ATOM 1213 O O . ASN A 1 159 ? 11.195 -1.886 -22.039 1.00 95.44 159 ASN A O 1
ATOM 1217 N N . LEU A 1 160 ? 10.140 -1.257 -20.156 1.00 94.19 160 LEU A N 1
ATOM 1218 C CA . LEU A 1 160 ? 10.762 0.049 -20.029 1.00 94.19 160 LEU A CA 1
ATOM 1219 C C . LEU A 1 160 ? 12.079 -0.060 -19.254 1.00 94.19 160 LEU A C 1
ATOM 1221 O O . LEU A 1 160 ? 12.216 -0.869 -18.333 1.00 94.19 160 LEU A O 1
ATOM 1225 N N . ASP A 1 161 ? 13.036 0.806 -19.582 1.00 93.88 161 ASP A N 1
ATOM 1226 C CA . ASP A 1 161 ? 14.216 0.990 -18.740 1.00 93.88 161 ASP A CA 1
ATOM 1227 C C . ASP A 1 161 ? 13.850 1.629 -17.384 1.00 93.88 161 ASP A C 1
ATOM 1229 O O . ASP A 1 161 ? 12.724 2.075 -17.148 1.00 93.88 161 ASP A O 1
ATOM 1233 N N . THR A 1 162 ? 14.795 1.648 -16.443 1.00 88.81 162 THR A N 1
ATOM 1234 C CA . THR A 1 162 ? 14.566 2.193 -15.094 1.00 88.81 162 THR A CA 1
ATOM 1235 C C . THR A 1 162 ? 14.138 3.664 -15.115 1.00 88.81 162 THR A C 1
ATOM 1237 O O . THR A 1 162 ? 13.229 4.035 -14.374 1.00 88.81 162 THR A O 1
ATOM 1240 N N . THR A 1 163 ? 14.712 4.493 -15.990 1.00 90.44 163 THR A N 1
ATOM 1241 C CA . THR A 1 163 ? 14.375 5.922 -16.094 1.00 90.44 163 THR A CA 1
ATOM 1242 C C . THR A 1 163 ? 12.933 6.116 -16.559 1.00 90.44 163 THR A C 1
ATOM 1244 O O . THR A 1 163 ? 12.180 6.882 -15.956 1.00 90.44 163 THR A O 1
ATOM 1247 N N . ALA A 1 164 ? 12.520 5.388 -17.595 1.00 94.25 164 ALA A N 1
ATOM 1248 C CA . ALA A 1 164 ? 11.167 5.426 -18.130 1.00 94.25 164 ALA A CA 1
ATOM 1249 C C . ALA A 1 164 ? 10.138 4.852 -17.142 1.00 94.25 164 ALA A C 1
ATOM 1251 O O . ALA A 1 164 ? 9.058 5.424 -16.994 1.00 94.25 164 ALA A O 1
ATOM 1252 N N . ARG A 1 165 ? 10.476 3.785 -16.402 1.00 93.62 165 ARG A N 1
ATOM 1253 C CA . ARG A 1 165 ? 9.627 3.266 -15.313 1.00 93.62 165 ARG A CA 1
ATOM 1254 C C . ARG A 1 165 ? 9.395 4.316 -14.232 1.00 93.62 165 ARG A C 1
ATOM 1256 O O . ARG A 1 165 ? 8.256 4.521 -13.823 1.00 93.62 165 ARG A O 1
ATOM 1263 N N . MET A 1 166 ? 10.446 5.015 -13.806 1.00 90.25 166 MET A N 1
ATOM 1264 C CA . MET A 1 166 ? 10.328 6.082 -12.808 1.00 90.25 166 MET A CA 1
ATOM 1265 C C . MET A 1 166 ? 9.484 7.254 -13.310 1.00 90.25 166 MET A C 1
ATOM 1267 O O . MET A 1 166 ? 8.605 7.717 -12.585 1.00 90.25 166 MET A O 1
ATOM 1271 N N . ALA A 1 167 ? 9.693 7.695 -14.554 1.00 92.44 167 ALA A N 1
ATOM 1272 C CA . ALA A 1 167 ? 8.869 8.736 -15.165 1.00 92.44 167 ALA A CA 1
ATOM 1273 C C . ALA A 1 167 ? 7.387 8.331 -15.193 1.00 92.44 167 ALA A C 1
ATOM 1275 O O . ALA A 1 167 ? 6.528 9.104 -14.773 1.00 92.44 167 ALA A O 1
ATOM 1276 N N . GLN A 1 168 ? 7.092 7.088 -15.582 1.00 94.25 168 GLN A N 1
ATOM 1277 C CA . GLN A 1 168 ? 5.727 6.570 -15.598 1.00 94.25 168 GLN A CA 1
ATOM 1278 C C . GLN A 1 168 ? 5.100 6.513 -14.196 1.00 94.25 168 GLN A C 1
ATOM 1280 O O . GLN A 1 168 ? 3.919 6.824 -14.047 1.00 94.25 168 GLN A O 1
ATOM 1285 N N . LEU A 1 169 ? 5.855 6.144 -13.154 1.00 93.31 169 LEU A N 1
ATOM 1286 C CA . LEU A 1 169 ? 5.348 6.165 -11.775 1.00 93.31 169 LEU A CA 1
ATOM 1287 C C . LEU A 1 169 ? 4.988 7.582 -11.321 1.00 93.31 169 LEU A C 1
ATOM 1289 O O . LEU A 1 169 ? 3.927 7.770 -10.727 1.00 93.31 169 LEU A O 1
ATOM 1293 N N . VAL A 1 170 ? 5.825 8.570 -11.646 1.00 91.69 170 VAL A N 1
ATOM 1294 C CA . VAL A 1 170 ? 5.561 9.986 -11.346 1.00 91.69 170 VAL A CA 1
ATOM 1295 C C . VAL A 1 170 ? 4.333 10.491 -12.105 1.00 91.69 170 VAL A C 1
ATOM 1297 O O . VAL A 1 170 ? 3.484 11.161 -11.523 1.00 91.69 170 VAL A O 1
ATOM 1300 N N . GLU A 1 171 ? 4.189 10.149 -13.386 1.00 94.12 171 GLU A N 1
ATOM 1301 C CA . GLU A 1 171 ? 3.003 10.504 -14.173 1.00 94.12 171 GLU A CA 1
ATOM 1302 C C . GLU A 1 171 ? 1.723 9.900 -13.589 1.00 94.12 171 GLU A C 1
ATOM 1304 O O . GLU A 1 171 ? 0.722 10.601 -13.433 1.00 94.12 171 GLU A O 1
ATOM 1309 N N . LEU A 1 172 ? 1.750 8.615 -13.227 1.00 93.88 172 LEU A N 1
ATOM 1310 C CA . LEU A 1 172 ? 0.610 7.936 -12.615 1.00 93.88 172 LEU A CA 1
ATOM 1311 C C . LEU A 1 172 ? 0.264 8.525 -11.244 1.00 93.88 172 LEU A C 1
ATOM 1313 O O . LEU A 1 172 ? -0.917 8.666 -10.928 1.00 93.88 172 LEU A O 1
ATOM 1317 N N . GLU A 1 173 ? 1.266 8.879 -10.441 1.00 91.44 173 GLU A N 1
ATOM 1318 C CA . GLU A 1 173 ? 1.058 9.568 -9.170 1.00 91.44 173 GLU A CA 1
ATOM 1319 C C . GLU A 1 173 ? 0.392 10.935 -9.382 1.00 91.44 173 GLU A C 1
ATOM 1321 O O . GLU A 1 173 ? -0.649 11.206 -8.782 1.00 91.44 173 GLU A O 1
ATOM 1326 N N . ASN A 1 174 ? 0.924 11.758 -10.289 1.00 92.88 174 ASN A N 1
ATOM 1327 C CA . ASN A 1 174 ? 0.373 13.078 -10.611 1.00 92.88 174 ASN A CA 1
ATOM 1328 C C . ASN A 1 174 ? -1.047 13.000 -11.190 1.00 92.88 174 ASN A C 1
ATOM 1330 O O . ASN A 1 174 ? -1.856 13.904 -10.989 1.00 92.88 174 ASN A O 1
ATOM 1334 N N . ALA A 1 175 ? -1.369 11.909 -11.886 1.00 94.75 175 ALA A N 1
ATOM 1335 C CA . ALA A 1 175 ? -2.710 11.627 -12.384 1.00 94.75 175 ALA A CA 1
ATOM 1336 C C . ALA A 1 175 ? -3.679 11.119 -11.295 1.00 94.75 175 ALA A C 1
ATOM 1338 O O . ALA A 1 175 ? -4.835 10.823 -11.599 1.00 94.75 175 ALA A O 1
ATOM 1339 N N . GLY A 1 176 ? -3.231 10.982 -10.043 1.00 93.62 176 GLY A N 1
ATOM 1340 C CA . GLY A 1 176 ? -4.048 10.484 -8.939 1.00 93.62 176 GLY A CA 1
ATOM 1341 C C . GLY A 1 176 ? -4.390 9.000 -9.070 1.00 93.62 176 GLY A C 1
ATOM 1342 O O . GLY A 1 176 ? -5.477 8.579 -8.673 1.00 93.62 176 GLY A O 1
ATOM 1343 N N . ASN A 1 177 ? -3.500 8.193 -9.659 1.00 96.75 177 ASN A N 1
ATOM 1344 C CA . ASN A 1 177 ? -3.752 6.769 -9.835 1.00 96.75 177 ASN A CA 1
ATOM 1345 C C . ASN A 1 177 ? -3.949 6.081 -8.466 1.00 96.75 177 ASN A C 1
ATOM 1347 O O . ASN A 1 177 ? -3.034 6.102 -7.637 1.00 96.75 177 ASN A O 1
ATOM 1351 N N . PRO A 1 178 ? -5.098 5.418 -8.227 1.00 96.19 178 PRO A N 1
ATOM 1352 C CA . PRO A 1 178 ? -5.428 4.880 -6.909 1.00 96.19 178 PRO A CA 1
ATOM 1353 C C . PRO A 1 178 ? -4.480 3.762 -6.471 1.00 96.19 178 PRO A C 1
ATOM 1355 O O . PRO A 1 178 ? -4.186 3.647 -5.286 1.00 96.19 178 PRO A O 1
ATOM 1358 N N . PHE A 1 179 ? -3.963 2.959 -7.407 1.00 97.94 179 PHE A N 1
ATOM 1359 C CA . PHE A 1 179 ? -3.001 1.909 -7.083 1.00 97.94 179 PHE A CA 1
ATOM 1360 C C . PHE A 1 179 ? -1.645 2.485 -6.683 1.00 97.94 179 PHE A C 1
ATOM 1362 O O . PHE A 1 179 ? -1.083 2.042 -5.687 1.00 97.94 179 PHE A O 1
ATOM 1369 N N . ILE A 1 180 ? -1.141 3.491 -7.404 1.00 97.38 180 ILE A N 1
ATOM 1370 C CA . ILE A 1 180 ? 0.137 4.130 -7.061 1.00 97.38 180 ILE A CA 1
ATOM 1371 C C . ILE A 1 180 ? 0.036 4.881 -5.733 1.00 97.38 180 ILE A C 1
ATOM 1373 O O . ILE A 1 180 ? 0.907 4.715 -4.882 1.00 97.38 180 ILE A O 1
ATOM 1377 N N . ALA A 1 181 ? -1.046 5.632 -5.511 1.00 95.50 181 ALA A N 1
ATOM 1378 C CA . ALA A 1 181 ? -1.281 6.327 -4.247 1.00 95.50 181 ALA A CA 1
ATOM 1379 C C . ALA A 1 181 ? -1.368 5.351 -3.059 1.00 95.50 181 ALA A C 1
ATOM 1381 O O . ALA A 1 181 ? -0.741 5.570 -2.020 1.00 95.50 181 ALA A O 1
ATOM 1382 N N . TRP A 1 182 ? -2.107 4.250 -3.228 1.00 96.50 182 TRP A N 1
ATOM 1383 C CA . TRP A 1 182 ? -2.219 3.198 -2.221 1.00 96.50 182 TRP A CA 1
ATOM 1384 C C . TRP A 1 182 ? -0.868 2.531 -1.949 1.00 96.50 182 TRP A C 1
ATOM 1386 O O . TRP A 1 182 ? -0.437 2.444 -0.799 1.00 96.50 182 TRP A O 1
ATOM 1396 N N . LEU A 1 183 ? -0.162 2.112 -3.003 1.00 96.81 183 LEU A N 1
ATOM 1397 C CA . LEU A 1 183 ? 1.114 1.415 -2.882 1.00 96.81 183 LEU A CA 1
ATOM 1398 C C . LEU A 1 183 ? 2.169 2.304 -2.223 1.00 96.81 183 LEU A C 1
ATOM 1400 O O . LEU A 1 183 ? 2.849 1.842 -1.316 1.00 96.81 183 LEU A O 1
ATOM 1404 N N . LYS A 1 184 ? 2.254 3.585 -2.601 1.00 94.81 184 LYS A N 1
ATOM 1405 C CA . LYS A 1 184 ? 3.179 4.547 -1.989 1.00 94.81 184 LYS A CA 1
ATOM 1406 C C . LYS A 1 184 ? 2.943 4.677 -0.486 1.00 94.81 184 LYS A C 1
ATOM 1408 O O . LYS A 1 184 ? 3.901 4.617 0.277 1.00 94.81 184 LYS A O 1
ATOM 1413 N N . ARG A 1 185 ? 1.683 4.788 -0.045 1.00 93.62 185 ARG A N 1
ATOM 1414 C CA . ARG A 1 185 ? 1.344 4.821 1.389 1.00 93.62 185 ARG A CA 1
ATOM 1415 C C . ARG A 1 185 ? 1.847 3.569 2.104 1.00 93.62 185 ARG A C 1
ATOM 1417 O O . ARG A 1 185 ? 2.524 3.679 3.115 1.00 93.62 185 ARG A O 1
ATOM 1424 N N . ARG A 1 186 ? 1.592 2.390 1.534 1.00 94.94 186 ARG A N 1
ATOM 1425 C CA . ARG A 1 186 ? 2.036 1.107 2.097 1.00 94.94 186 ARG A CA 1
ATOM 1426 C C . ARG A 1 186 ? 3.563 0.960 2.096 1.00 94.94 186 ARG A C 1
ATOM 1428 O O . ARG A 1 186 ? 4.122 0.469 3.069 1.00 94.94 186 ARG A O 1
ATOM 1435 N N . VAL A 1 187 ? 4.257 1.427 1.062 1.00 93.00 187 VAL A N 1
ATOM 1436 C CA . VAL A 1 187 ? 5.728 1.449 1.034 1.00 93.00 187 VAL A CA 1
ATOM 1437 C C . VAL A 1 187 ? 6.278 2.336 2.147 1.00 93.00 187 VAL A C 1
ATOM 1439 O O . VAL A 1 187 ? 7.203 1.922 2.839 1.00 93.00 187 VAL A O 1
ATOM 1442 N N . LEU A 1 188 ? 5.693 3.517 2.363 1.00 90.19 188 LEU A N 1
ATOM 1443 C CA . LEU A 1 188 ? 6.094 4.403 3.454 1.00 90.19 188 LEU A CA 1
ATOM 1444 C C . LEU A 1 188 ? 5.813 3.767 4.820 1.00 90.19 188 LEU A C 1
ATOM 1446 O O . LEU A 1 188 ? 6.730 3.690 5.634 1.00 90.19 188 LEU A O 1
ATOM 1450 N N . ASP A 1 189 ? 4.601 3.254 5.052 1.00 89.44 189 ASP A N 1
ATOM 1451 C CA . ASP A 1 189 ? 4.241 2.556 6.294 1.00 89.44 189 ASP A CA 1
ATOM 1452 C C . ASP A 1 189 ? 5.227 1.414 6.583 1.00 89.44 189 ASP A C 1
ATOM 1454 O O . ASP A 1 189 ? 5.769 1.309 7.684 1.00 89.44 189 ASP A O 1
ATOM 1458 N N . GLY A 1 190 ? 5.508 0.585 5.572 1.00 88.81 190 GLY A N 1
ATOM 1459 C CA . GLY A 1 190 ? 6.442 -0.530 5.663 1.00 88.81 190 GLY A CA 1
ATOM 1460 C C . GLY A 1 190 ? 7.870 -0.070 5.942 1.00 88.81 190 GLY A C 1
ATOM 1461 O O . GLY A 1 190 ? 8.529 -0.621 6.816 1.00 88.81 190 GLY A O 1
ATOM 1462 N N . PHE A 1 191 ? 8.347 0.974 5.265 1.00 85.81 191 PHE A N 1
ATOM 1463 C CA . PHE A 1 191 ? 9.690 1.506 5.484 1.00 85.81 191 PHE A CA 1
ATOM 1464 C C . PHE A 1 191 ? 9.848 2.049 6.907 1.00 85.81 191 PHE A C 1
ATOM 1466 O O . PHE A 1 191 ? 10.744 1.611 7.626 1.00 85.81 191 PHE A O 1
ATOM 1473 N N . TYR A 1 192 ? 8.937 2.916 7.358 1.00 82.44 192 TYR A N 1
ATOM 1474 C CA . TYR A 1 192 ? 8.984 3.534 8.690 1.00 82.44 192 TYR A CA 1
ATOM 1475 C C . TYR A 1 192 ? 8.742 2.554 9.849 1.00 82.44 192 TYR A C 1
ATOM 1477 O O . TYR A 1 192 ? 8.997 2.904 10.999 1.00 82.44 192 TYR A O 1
ATOM 1485 N N . THR A 1 193 ? 8.281 1.334 9.565 1.00 81.25 193 THR A N 1
ATOM 1486 C CA . THR A 1 193 ? 8.101 0.267 10.564 1.00 81.25 193 THR A CA 1
ATOM 1487 C C . THR A 1 193 ? 9.105 -0.883 10.417 1.00 81.25 193 THR A C 1
ATOM 1489 O O . THR A 1 193 ? 9.228 -1.704 11.326 1.00 81.25 193 THR A O 1
ATOM 1492 N N . SER A 1 194 ? 9.857 -0.935 9.313 1.00 80.50 194 SER A N 1
ATOM 1493 C CA . SER A 1 194 ? 10.897 -1.938 9.063 1.00 80.50 194 SER A CA 1
ATOM 1494 C C . SER A 1 194 ? 12.134 -1.717 9.928 1.00 80.50 194 SER A C 1
ATOM 1496 O O . SER A 1 194 ? 12.490 -0.587 10.266 1.00 80.50 194 SER A O 1
ATOM 1498 N N . ARG A 1 195 ? 12.867 -2.796 10.228 1.00 75.50 195 ARG A N 1
ATOM 1499 C CA . ARG A 1 195 ? 14.132 -2.698 10.972 1.00 75.50 195 ARG A CA 1
ATOM 1500 C C . ARG A 1 195 ? 15.115 -1.772 10.261 1.00 75.50 195 ARG A C 1
ATOM 1502 O O . ARG A 1 195 ? 15.746 -0.947 10.916 1.00 75.50 195 ARG A O 1
ATOM 1509 N N . GLN A 1 196 ? 15.251 -1.923 8.946 1.00 75.56 196 GLN A N 1
ATOM 1510 C CA . GLN A 1 196 ? 16.183 -1.122 8.164 1.00 75.56 196 GLN A CA 1
ATOM 1511 C C . GLN A 1 196 ? 15.789 0.357 8.145 1.00 75.56 196 GLN A C 1
ATOM 1513 O O . GLN A 1 196 ? 16.639 1.207 8.398 1.00 75.56 196 GLN A O 1
ATOM 1518 N N . GLY A 1 197 ? 14.513 0.679 7.924 1.00 75.62 197 GLY A N 1
ATOM 1519 C CA . GLY A 1 197 ? 14.063 2.068 7.974 1.00 75.62 197 GLY A CA 1
ATOM 1520 C C . GLY A 1 197 ? 14.260 2.687 9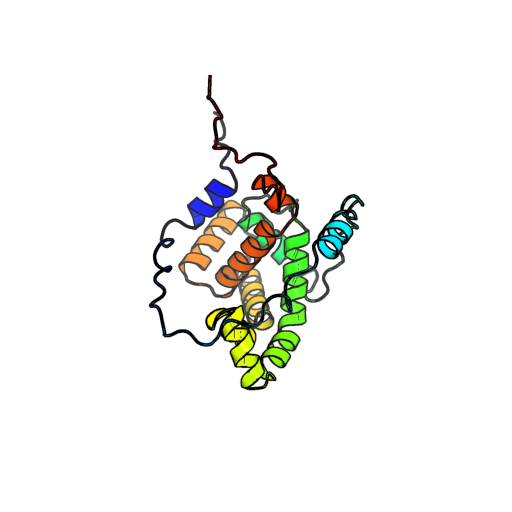.357 1.00 75.62 197 GLY A C 1
ATOM 1521 O O . GLY A 1 197 ? 14.759 3.802 9.460 1.00 75.62 197 GLY A O 1
ATOM 1522 N N . LEU A 1 198 ? 13.987 1.946 10.436 1.00 76.88 198 LEU A N 1
ATOM 1523 C CA . LEU A 1 198 ? 14.271 2.409 11.799 1.00 76.88 198 LEU A CA 1
ATOM 1524 C C . LEU A 1 198 ? 15.774 2.636 12.043 1.00 76.88 198 LEU A C 1
ATOM 1526 O O . LEU A 1 198 ? 16.141 3.630 12.666 1.00 76.88 198 LEU A O 1
ATOM 1530 N N . GLN A 1 199 ? 16.648 1.762 11.530 1.00 73.81 199 GLN A N 1
ATOM 1531 C CA . GLN A 1 199 ? 18.102 1.956 11.595 1.00 73.81 199 GLN A CA 1
ATOM 1532 C C . GLN A 1 199 ? 18.548 3.214 10.838 1.00 73.81 199 GLN A C 1
ATOM 1534 O O . GLN A 1 199 ? 19.359 3.981 11.348 1.00 73.81 199 GLN A O 1
ATOM 1539 N N . GLU A 1 200 ? 18.004 3.456 9.646 1.00 74.06 200 GLU A N 1
ATOM 1540 C CA . GLU A 1 200 ? 18.354 4.613 8.811 1.00 74.06 200 GLU A CA 1
ATOM 1541 C C . GLU A 1 200 ? 17.837 5.942 9.351 1.00 74.06 200 GLU A C 1
ATOM 1543 O O . GLU A 1 200 ? 18.458 6.985 9.148 1.00 74.06 200 GLU A O 1
ATOM 1548 N N . LEU A 1 201 ? 16.716 5.915 10.065 1.00 70.88 201 LEU A N 1
ATOM 1549 C CA . LEU A 1 201 ? 16.180 7.082 10.761 1.00 70.88 201 LEU A CA 1
ATOM 1550 C C . LEU A 1 201 ? 16.929 7.390 12.061 1.00 70.88 201 LEU A C 1
ATOM 1552 O O . LEU A 1 201 ? 16.551 8.325 12.765 1.00 70.88 201 LEU A O 1
ATOM 1556 N N . ASP A 1 202 ? 17.952 6.595 12.388 1.00 67.69 202 ASP A N 1
ATOM 1557 C CA . ASP A 1 202 ? 18.611 6.573 13.691 1.00 67.69 202 ASP A CA 1
ATOM 1558 C C . ASP A 1 202 ? 17.597 6.476 14.845 1.00 67.69 202 ASP A C 1
ATOM 1560 O O . ASP A 1 202 ? 17.761 7.064 15.917 1.00 67.69 202 ASP A O 1
ATOM 1564 N N . TYR A 1 203 ? 16.498 5.751 14.614 1.00 59.69 203 TYR A N 1
ATOM 1565 C CA . TYR A 1 203 ? 15.428 5.623 15.585 1.00 59.69 203 TYR A CA 1
ATOM 1566 C C . TYR A 1 203 ? 15.927 4.811 16.777 1.00 59.69 203 TYR A C 1
ATOM 1568 O O . TYR A 1 203 ? 16.134 3.599 16.705 1.00 59.69 203 TYR A O 1
ATOM 1576 N N . LYS A 1 204 ? 16.109 5.491 17.909 1.00 58.44 204 LYS A N 1
ATOM 1577 C CA . LYS A 1 204 ? 16.630 4.890 19.141 1.00 58.44 204 LYS A CA 1
ATOM 1578 C C . LYS A 1 204 ? 15.579 4.094 19.936 1.00 58.44 204 LYS A C 1
ATOM 1580 O O . LYS A 1 204 ? 15.884 3.622 21.027 1.00 58.44 204 LYS A O 1
ATOM 1585 N N . GLY A 1 205 ? 14.354 3.926 19.426 1.00 60.94 205 GLY A N 1
ATOM 1586 C CA . GLY A 1 205 ? 13.255 3.316 20.186 1.00 60.94 205 GLY A CA 1
ATOM 1587 C C . GLY A 1 205 ? 12.778 4.194 21.344 1.00 60.94 205 GLY A C 1
ATOM 1588 O O . GLY A 1 205 ? 13.012 5.402 21.363 1.00 60.94 205 GLY A O 1
ATOM 1589 N N . ASN A 1 206 ? 12.188 3.559 22.363 1.00 50.97 206 ASN A N 1
ATOM 1590 C CA . ASN A 1 206 ? 12.086 4.117 23.717 1.00 50.97 206 ASN A CA 1
ATOM 1591 C C . ASN A 1 206 ? 13.468 4.074 24.394 1.00 50.97 206 ASN A C 1
ATOM 1593 O O . ASN A 1 206 ? 13.640 3.418 25.423 1.00 50.97 206 ASN A O 1
ATOM 1597 N N . ALA A 1 207 ? 14.482 4.699 23.792 1.00 46.25 207 ALA A N 1
ATOM 1598 C CA . ALA A 1 207 ? 15.768 4.849 24.451 1.00 46.25 207 ALA A CA 1
ATOM 1599 C C . ALA A 1 207 ? 15.550 5.636 25.741 1.00 46.25 207 ALA A C 1
ATOM 1601 O O . ALA A 1 207 ? 15.151 6.801 25.727 1.00 46.25 207 ALA A O 1
ATOM 1602 N N . PHE A 1 208 ? 15.788 4.962 26.862 1.00 42.31 208 PHE A N 1
ATOM 1603 C CA . PHE A 1 208 ? 15.899 5.606 28.152 1.00 42.31 208 PHE A CA 1
ATOM 1604 C C . PHE A 1 208 ? 17.128 6.509 28.099 1.00 42.31 208 PHE A C 1
ATOM 1606 O O . PHE A 1 208 ? 18.261 6.028 28.089 1.00 42.31 208 PHE A O 1
ATOM 1613 N N . TRP A 1 209 ? 16.892 7.813 28.015 1.00 43.56 209 TRP A N 1
ATOM 1614 C CA . TRP A 1 209 ? 17.919 8.817 28.229 1.00 43.56 209 TRP A CA 1
ATOM 1615 C C . TRP A 1 209 ? 18.004 9.051 29.740 1.00 43.56 209 TRP A C 1
ATOM 1617 O O . TRP A 1 209 ? 17.075 9.639 30.295 1.00 43.56 209 TRP A O 1
ATOM 1627 N N . PRO A 1 210 ? 19.060 8.579 30.432 1.00 49.50 210 PRO A N 1
ATOM 1628 C CA . PRO A 1 210 ? 19.237 8.882 31.852 1.00 49.50 210 PRO A CA 1
ATOM 1629 C C . PRO A 1 210 ? 19.372 10.392 32.099 1.00 49.50 210 PRO A C 1
ATOM 1631 O O . PRO A 1 210 ? 19.005 10.867 33.168 1.00 49.50 210 PRO A O 1
ATOM 1634 N N . GLU A 1 211 ? 19.829 11.144 31.094 1.00 48.03 211 GLU A N 1
ATOM 1635 C CA . GLU A 1 211 ? 19.901 12.603 31.097 1.00 48.03 211 GLU A CA 1
ATOM 1636 C C . GLU A 1 211 ? 19.382 13.151 29.761 1.00 48.03 211 GLU A C 1
ATOM 1638 O O . GLU A 1 211 ? 19.708 12.636 28.689 1.00 48.03 211 GLU A O 1
ATOM 1643 N N . SER A 1 212 ? 18.539 14.187 29.826 1.00 43.03 212 SER A N 1
ATOM 1644 C CA . SER A 1 212 ? 17.987 14.851 28.641 1.00 43.03 212 SER A CA 1
ATOM 1645 C C . SER A 1 212 ? 19.117 15.519 27.841 1.00 43.03 212 SER A C 1
ATOM 1647 O O . SER A 1 212 ? 19.856 16.309 28.435 1.00 43.03 212 SER A O 1
ATOM 1649 N N . PRO A 1 213 ? 19.2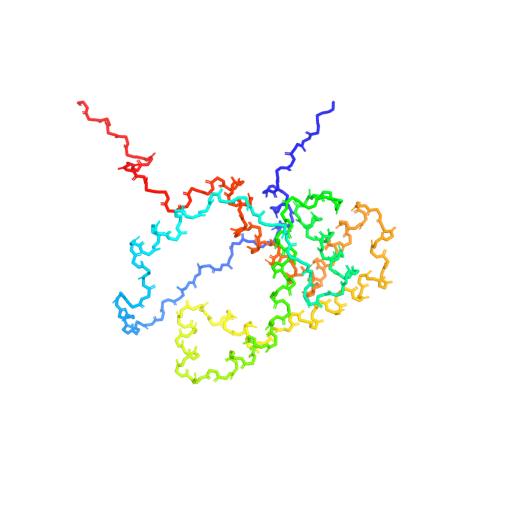32 15.311 26.512 1.00 49.97 213 PRO A N 1
ATOM 1650 C CA . PRO A 1 213 ? 20.330 15.843 25.690 1.00 49.97 213 PRO A CA 1
ATOM 1651 C C . PRO A 1 213 ? 20.430 17.381 25.587 1.00 49.97 213 PRO A C 1
ATOM 1653 O O . PRO A 1 213 ? 21.196 17.887 24.772 1.00 49.97 213 PRO A O 1
ATOM 1656 N N . GLY A 1 214 ? 19.648 18.137 26.364 1.00 52.69 214 GLY A N 1
ATOM 1657 C CA . GLY A 1 214 ? 19.634 19.602 26.377 1.00 52.69 214 GLY A CA 1
ATOM 1658 C C . GLY A 1 214 ? 19.836 20.248 27.751 1.00 52.69 214 GLY A C 1
ATOM 1659 O O . GLY A 1 214 ? 19.858 21.473 27.830 1.00 52.69 214 GLY A O 1
ATOM 1660 N N . CYS A 1 215 ? 19.986 19.472 28.828 1.00 52.56 215 CYS A N 1
ATOM 1661 C CA . CYS A 1 215 ? 20.256 20.025 30.156 1.00 52.56 215 CYS A CA 1
ATOM 1662 C C . CYS A 1 215 ? 21.767 20.027 30.409 1.00 52.56 215 CYS A C 1
ATOM 1664 O O . CYS A 1 215 ? 22.307 19.101 31.004 1.00 52.56 215 CYS A O 1
ATOM 1666 N N . GLY A 1 216 ? 22.460 21.065 29.940 1.00 49.09 216 GLY A N 1
ATOM 1667 C CA . GLY A 1 216 ? 23.821 21.336 30.395 1.00 49.09 216 GLY A CA 1
ATOM 1668 C C . GLY A 1 216 ? 23.784 21.704 31.876 1.00 49.09 216 GLY A C 1
ATOM 1669 O O . GLY A 1 216 ? 23.340 22.795 32.228 1.00 49.09 216 GLY A O 1
ATOM 1670 N N . HIS A 1 217 ? 24.224 20.805 32.752 1.00 57.12 217 HIS A N 1
ATOM 1671 C CA . HIS A 1 217 ? 24.492 21.138 34.148 1.00 57.12 217 HIS A CA 1
ATOM 1672 C C . HIS A 1 217 ? 25.853 21.832 34.265 1.00 57.12 217 HIS A C 1
ATOM 1674 O O . HIS A 1 217 ? 26.778 21.306 34.876 1.00 57.12 217 HIS A O 1
ATOM 1680 N N . ASP A 1 218 ? 25.959 23.037 33.706 1.00 54.94 218 ASP A N 1
ATOM 1681 C CA . ASP A 1 218 ? 26.991 23.984 34.127 1.00 54.94 218 ASP A CA 1
ATOM 1682 C C . ASP A 1 218 ? 26.472 24.722 35.366 1.00 54.94 218 ASP A C 1
ATOM 1684 O O . ASP A 1 218 ? 25.891 25.807 35.304 1.00 54.94 218 ASP A O 1
ATOM 1688 N N . HIS A 1 219 ? 26.664 24.093 36.522 1.00 47.16 219 HIS A N 1
ATOM 1689 C CA . HIS A 1 219 ? 26.618 24.768 37.813 1.00 47.16 219 HIS A CA 1
ATOM 1690 C C . HIS A 1 219 ? 27.965 24.554 38.500 1.00 47.16 219 HIS A C 1
ATOM 1692 O O . HIS A 1 219 ? 28.146 23.608 39.264 1.00 47.16 219 HIS A O 1
ATOM 1698 N N . SER A 1 220 ? 28.921 25.423 38.164 1.00 41.69 220 SER A N 1
ATOM 1699 C CA . SER A 1 220 ? 30.038 25.763 39.054 1.00 41.69 220 SER A CA 1
ATOM 1700 C C . SER A 1 220 ? 29.656 26.964 39.907 1.00 41.69 220 SER A C 1
ATOM 1702 O O . SER A 1 220 ? 29.017 27.885 39.347 1.00 41.69 220 SER A O 1
#

Radius of gyration: 21.37 Å; chains: 1; bounding box: 55×43×60 Å

pLDDT: mean 74.04, std 22.01, range [29.77, 98.06]

Sequence (220 aa):
MTHDEVTRRSWILRLGGATALTGFSGTLVAAEPPLPPGLYEPSLDHLAHSLKTATAPMPDPPPPRYFAPEDFSLIQELVALMLGEEPAVPPVPEIAVWIDLIVGRSDSVRTAARSLTPAHRRLAVDFYGQDTVRELESEEPQAICRAGLAALKRGGFRNLDTTARMAQLVELENAGNPFIAWLKRRVLDGFYTSRQGLQELDYKGNAFWPESPGCGHDHS

Foldseek 3Di:
DDPPPCALVNVLVVLVPPDPDDDPDDDDDDDDDDDDPDPPDDDPVNVVVVVVPPPDDDDDQDPQDADDPVLLLVLLQLLQLLSVHDSVDDPQNVLSNVLSVCLVCLVVQLVVLVPDDPVRVVVCCVPVNDVVSVCSNDPNSNVLSVVVSVVCVVVVLVVDDSVVNSVVLSVCVVVVRVSSVVSSVSSVVSLCPTPVSCVVVVPPDPPPDVDDPPDPPPDD

Secondary structure (DSSP, 8-state):
-------HHHHHHHHTTT--S-------PPPPPPPPTTSSSPPHHHHHHHHTTTTSPPPPPPPPSSS-HHHHHHHHHHHHHHHT--TT--S-HHHHHHHHHHHHHHHHHHHHHHT--HHHHHHHHHHH-HHHHHHHHH--HHHHHHHHHHHHHHTTGGGS-HHHHHHHHHHHHHTT-HHHHHHHHHHHHHHHHSHHHHHHTT---S---SS-TT------